Protein AF-A0A959TI22-F1 (afdb_monomer_lite)

pLDDT: mean 93.82, std 5.51, range [68.12, 98.75]

Sequence (239 aa):
GCKAYVELTGGGHCNFANSNFNCSFGELTCGGAGSLGRPAQQALAQQYTLLWLDRYLKDDAQAGADLEALLLAGQGITAQSEFTDCPPIVVRVEPKLLLDGPYDEQTDLLADSLRVQGVLPVIEPNTAAGFTHVGPGAGETLDPALLSVAGPDAVVDWVFLELRDAASGTQVQATANGLVQRDGDVVSPQGGPVVFEADAGNYRLVARHRNHLGVMTDAAFTLSRDPIPVDLSDPALAT

Secondary structure (DSSP, 8-state):
--EEEEEETT--GGGGS---HHHHHHHHTTT-S-SS-HHHHHHHHHHHHHHHHHHHHS--HHHHHHHHHHHHH-TTEEEEEE-SSPPPP-EEEEEE---TTTEETTTTEE--HHHHTT-S-SB-STTTTTPPPSSS-TT-B--HHHHT--STT-EEEEEEEEEEETTTS-SEEEEEEEEEETTSBEE-TTSSSEEES--SEEEEEEEE-SSS--EE-SSPEEE-SS-EEEETT-TTS--

Radius of gyration: 24.68 Å; chains: 1; bounding box: 55×37×71 Å

Foldseek 3Di:
DWDKDKFFAQAADLLCDDDDPVSQVVQVVVPHGGDCDNVSVNVVVCLLVVLVCCCPVFVAPVSVVVNVVVQVVQVRIDMDIDPPPDDFRKWWAWEFDDDPVQADPVVLWGDQVCLVVVNADQFACCVVLVNDFDDDRHRDGADVVQSVDDDQSHFRHKKKKFWADQPPSPDTQGIAIWTQGTNRITAHSDGDTTMTRGGFAWTWMWIDDSPDDIDIFPGTDGTTRPYHYHYPVPPPTHD

Structure (mmCIF, N/CA/C/O backbone):
data_AF-A0A959TI22-F1
#
_entry.id   AF-A0A959TI22-F1
#
loop_
_atom_site.group_PDB
_atom_site.id
_atom_site.type_symbol
_atom_site.label_atom_id
_atom_site.label_alt_id
_atom_site.label_comp_id
_atom_site.label_asym_id
_atom_site.label_entity_id
_atom_site.label_seq_id
_atom_site.pdbx_PDB_ins_code
_atom_site.Cartn_x
_atom_site.Cartn_y
_atom_site.Cartn_z
_atom_site.occupancy
_atom_site.B_iso_or_equiv
_atom_site.auth_seq_id
_atom_site.auth_comp_id
_atom_site.auth_asym_id
_atom_site.auth_atom_id
_atom_site.pdbx_PDB_model_num
ATOM 1 N N . GLY A 1 1 ? 16.631 9.479 -7.755 1.00 79.31 1 GLY A N 1
ATOM 2 C CA . GLY A 1 1 ? 15.323 9.110 -8.340 1.00 79.31 1 GLY A CA 1
ATOM 3 C C . GLY A 1 1 ? 15.542 8.122 -9.465 1.00 79.31 1 GLY A C 1
ATOM 4 O O . GLY A 1 1 ? 16.429 8.358 -10.281 1.00 79.31 1 GLY A O 1
ATOM 5 N N . CYS A 1 2 ? 14.775 7.032 -9.507 1.00 89.94 2 CYS A N 1
ATOM 6 C CA . CYS A 1 2 ? 15.127 5.888 -10.348 1.00 89.94 2 CYS A CA 1
ATOM 7 C C . CYS A 1 2 ? 14.906 6.102 -11.847 1.00 89.94 2 CYS A C 1
ATOM 9 O O . CYS A 1 2 ? 13.822 6.498 -12.272 1.00 89.94 2 CYS A O 1
ATOM 11 N N . LYS A 1 3 ? 15.952 5.856 -12.644 1.00 92.50 3 LYS A N 1
ATOM 12 C CA . LYS A 1 3 ? 15.962 6.023 -14.105 1.00 92.50 3 LYS A CA 1
ATOM 13 C C . LYS A 1 3 ? 17.054 5.174 -14.756 1.00 92.50 3 LYS A C 1
ATOM 15 O O . LYS A 1 3 ? 18.131 4.991 -14.191 1.00 92.50 3 LYS A O 1
ATOM 20 N N . ALA A 1 4 ? 16.796 4.731 -15.981 1.00 93.38 4 ALA A N 1
ATOM 21 C CA . ALA A 1 4 ? 17.773 4.059 -16.826 1.00 93.38 4 ALA A CA 1
ATOM 22 C C . ALA A 1 4 ? 17.703 4.600 -18.262 1.00 93.38 4 ALA A C 1
ATOM 24 O O . ALA A 1 4 ? 16.624 4.832 -18.804 1.00 93.38 4 ALA A O 1
ATOM 25 N N . TYR A 1 5 ? 18.868 4.795 -18.868 1.00 94.88 5 TYR A N 1
ATOM 26 C CA . TYR A 1 5 ? 19.072 5.069 -20.283 1.00 94.88 5 TYR A CA 1
ATOM 27 C C . TYR A 1 5 ? 19.781 3.865 -20.897 1.00 94.88 5 TYR A C 1
ATOM 29 O O . TYR A 1 5 ? 20.807 3.424 -20.377 1.00 94.88 5 TYR A O 1
ATOM 37 N N . VAL A 1 6 ? 19.239 3.346 -21.998 1.00 96.31 6 VAL A N 1
ATOM 38 C CA . VAL A 1 6 ? 19.769 2.176 -22.701 1.00 96.31 6 VAL A CA 1
ATOM 39 C C . VAL A 1 6 ? 19.875 2.490 -24.185 1.00 96.31 6 VAL A C 1
ATOM 41 O O . VAL A 1 6 ? 18.897 2.874 -24.824 1.00 96.31 6 VAL A O 1
ATOM 44 N N . GLU A 1 7 ? 21.062 2.282 -24.736 1.00 95.44 7 GLU A N 1
ATOM 45 C CA . GLU A 1 7 ? 21.360 2.389 -26.156 1.00 95.44 7 GLU A CA 1
ATOM 46 C C . GLU A 1 7 ? 21.685 1.002 -26.714 1.00 95.44 7 GLU A C 1
ATOM 48 O O . GLU A 1 7 ? 22.583 0.318 -26.225 1.00 95.44 7 GLU A O 1
ATOM 53 N N . LEU A 1 8 ? 20.953 0.573 -27.746 1.00 95.25 8 LEU A N 1
ATOM 54 C CA . LEU A 1 8 ? 21.141 -0.742 -28.361 1.00 95.25 8 LEU A CA 1
ATOM 55 C C . LEU A 1 8 ? 22.270 -0.684 -29.392 1.00 95.25 8 LEU A C 1
ATOM 57 O O . LEU A 1 8 ? 22.166 0.013 -30.405 1.00 95.25 8 LEU A O 1
ATOM 61 N N . THR A 1 9 ? 23.342 -1.441 -29.164 1.00 94.56 9 THR A N 1
ATOM 62 C CA . THR A 1 9 ? 24.491 -1.468 -30.073 1.00 94.56 9 THR A CA 1
ATOM 63 C C . THR A 1 9 ? 24.083 -2.048 -31.426 1.00 94.56 9 THR A C 1
ATOM 65 O O . THR A 1 9 ? 23.558 -3.156 -31.515 1.00 94.56 9 THR A O 1
ATOM 68 N N . GLY A 1 10 ? 24.322 -1.291 -32.500 1.00 92.12 10 GLY A N 1
ATOM 69 C CA . GLY A 1 10 ? 23.923 -1.687 -33.854 1.00 92.12 10 GLY A CA 1
ATOM 70 C C . GLY A 1 10 ? 22.419 -1.572 -34.131 1.00 92.12 10 GLY A C 1
ATOM 71 O O . GLY A 1 10 ? 21.957 -2.099 -35.146 1.00 92.12 10 GLY A O 1
ATOM 72 N N . GLY A 1 11 ? 21.652 -0.910 -33.258 1.00 91.25 11 GLY A N 1
ATOM 73 C CA . GLY A 1 11 ? 20.234 -0.632 -33.476 1.00 91.25 11 GLY A CA 1
ATOM 74 C C . GLY A 1 11 ? 19.986 0.392 -34.592 1.00 91.25 11 GLY A C 1
ATOM 75 O O . GLY A 1 11 ? 20.784 1.300 -34.808 1.00 91.25 11 GLY A O 1
ATOM 76 N N . GLY A 1 12 ? 18.864 0.245 -35.297 1.00 90.44 12 GLY A N 1
ATOM 77 C CA . GLY A 1 12 ? 18.342 1.211 -36.271 1.00 90.44 12 GLY A CA 1
ATOM 78 C C . GLY A 1 12 ? 17.098 1.920 -35.734 1.00 90.44 12 GLY A C 1
ATOM 79 O O . GLY A 1 12 ? 16.312 1.326 -34.993 1.00 90.44 12 GLY A O 1
ATOM 80 N N . HIS A 1 13 ? 16.873 3.179 -36.107 1.00 87.69 13 HIS A N 1
ATOM 81 C CA . HIS A 1 13 ? 15.814 4.002 -35.509 1.00 87.69 13 HIS A CA 1
ATOM 82 C C . HIS A 1 13 ? 14.409 3.425 -35.771 1.00 87.69 13 HIS A C 1
ATOM 84 O O . HIS A 1 13 ? 13.609 3.237 -34.858 1.00 87.69 13 HIS A O 1
ATOM 90 N N . CYS A 1 14 ? 14.099 3.046 -37.007 1.00 88.62 14 CYS A N 1
ATOM 91 C CA . CYS A 1 14 ? 12.774 2.559 -37.387 1.00 88.62 14 CYS A CA 1
ATOM 92 C C . CYS A 1 14 ? 12.492 1.113 -36.967 1.00 88.62 14 CYS A C 1
ATOM 94 O O . CYS A 1 14 ? 11.381 0.620 -37.187 1.00 88.62 14 CYS A O 1
ATOM 96 N N . ASN A 1 15 ? 13.467 0.400 -36.405 1.00 90.38 15 ASN A N 1
ATOM 97 C CA . ASN A 1 15 ? 13.280 -0.983 -35.969 1.00 90.38 15 ASN A CA 1
ATOM 98 C C . ASN A 1 15 ? 12.476 -1.093 -34.664 1.00 90.38 15 ASN A C 1
ATOM 100 O O . ASN A 1 15 ? 11.969 -2.171 -34.370 1.00 90.38 15 ASN A O 1
ATOM 104 N N . PHE A 1 16 ? 12.255 0.008 -33.939 1.00 90.12 16 PHE A N 1
ATOM 105 C CA . PHE A 1 16 ? 11.321 0.035 -32.807 1.00 90.12 16 PHE A CA 1
ATOM 106 C C . PHE A 1 16 ? 9.841 -0.043 -33.227 1.00 90.12 16 PHE A C 1
ATOM 108 O O . PHE A 1 16 ? 8.990 -0.366 -32.407 1.00 90.12 16 PHE A O 1
ATOM 115 N N . ALA A 1 17 ? 9.524 0.216 -34.500 1.00 87.81 17 ALA A N 1
ATOM 116 C CA . ALA A 1 17 ? 8.160 0.171 -35.031 1.00 87.81 17 ALA A CA 1
ATOM 117 C C . ALA A 1 17 ? 7.893 -1.103 -35.855 1.00 87.81 17 ALA A C 1
ATOM 119 O O . ALA A 1 17 ? 8.779 -1.931 -36.064 1.00 87.81 17 ALA A O 1
ATOM 120 N N . ASN A 1 18 ? 6.680 -1.250 -36.393 1.00 87.94 18 ASN A N 1
ATOM 121 C CA . ASN A 1 18 ? 6.404 -2.218 -37.459 1.00 87.94 18 ASN A CA 1
ATOM 122 C C . ASN A 1 18 ? 7.001 -1.750 -38.795 1.00 87.94 18 ASN A C 1
ATOM 124 O O . ASN A 1 18 ? 7.152 -0.552 -39.036 1.00 87.94 18 ASN A O 1
ATOM 128 N N . SER A 1 19 ? 7.345 -2.696 -39.673 1.00 87.06 19 SER A N 1
ATOM 129 C CA . SER A 1 19 ? 7.890 -2.363 -40.993 1.00 87.06 19 SER A CA 1
ATOM 130 C C . SER A 1 19 ? 6.824 -1.699 -41.872 1.00 87.06 19 SER A C 1
ATOM 132 O O . SER A 1 19 ? 5.706 -2.199 -41.980 1.00 87.06 19 SER A O 1
ATOM 134 N N . ASN A 1 20 ? 7.170 -0.574 -42.500 1.00 85.69 20 ASN A N 1
ATOM 135 C CA . ASN A 1 20 ? 6.352 0.095 -43.510 1.00 85.69 20 ASN A CA 1
ATOM 136 C C . ASN A 1 20 ? 7.237 0.928 -44.460 1.00 85.69 20 ASN A C 1
ATOM 138 O O . ASN A 1 20 ? 8.422 1.139 -44.191 1.00 85.69 20 ASN A O 1
ATOM 142 N N . PHE A 1 21 ? 6.651 1.413 -45.562 1.00 83.81 21 PHE A N 1
ATOM 143 C CA . PHE A 1 21 ? 7.364 2.198 -46.577 1.00 83.81 21 PHE A CA 1
ATOM 144 C C . PHE A 1 21 ? 8.032 3.452 -45.999 1.00 83.81 21 PHE A C 1
ATOM 146 O O . PHE A 1 21 ? 9.193 3.709 -46.299 1.00 83.81 21 PHE A O 1
ATOM 153 N N . ASN A 1 22 ? 7.334 4.196 -45.138 1.00 81.75 22 ASN A N 1
ATOM 154 C CA . ASN A 1 22 ? 7.852 5.435 -44.553 1.00 81.75 22 ASN A CA 1
ATOM 155 C C . ASN A 1 22 ? 9.086 5.172 -43.678 1.00 81.75 22 ASN A C 1
ATOM 157 O O . ASN A 1 22 ? 10.061 5.914 -43.756 1.00 81.75 22 ASN A O 1
ATOM 161 N N . CYS A 1 23 ? 9.074 4.083 -42.905 1.00 79.44 23 CYS A N 1
ATOM 162 C CA . CYS A 1 23 ? 10.213 3.623 -42.120 1.00 79.44 23 CYS A CA 1
ATOM 163 C C . CYS A 1 23 ? 11.388 3.220 -43.017 1.00 79.44 23 CYS A C 1
ATOM 165 O O . CYS A 1 23 ? 12.503 3.685 -42.815 1.00 79.44 23 CYS A O 1
ATOM 167 N N . SER A 1 24 ? 11.158 2.379 -44.028 1.00 78.38 24 SER A N 1
ATOM 168 C CA . SER A 1 24 ? 12.230 1.920 -44.922 1.00 78.38 24 SER A CA 1
ATOM 169 C C . SER A 1 24 ? 12.836 3.051 -45.758 1.00 78.38 24 SER A C 1
ATOM 171 O O . SER A 1 24 ? 14.046 3.074 -45.963 1.00 78.38 24 SER A O 1
ATOM 173 N N . PHE A 1 25 ? 12.011 3.992 -46.220 1.00 79.69 25 PHE A N 1
ATOM 174 C CA . PHE A 1 25 ? 12.462 5.165 -46.963 1.00 79.69 25 PHE A CA 1
ATOM 175 C C . PHE A 1 25 ? 13.239 6.140 -46.066 1.00 79.69 25 PHE A C 1
ATOM 177 O O . PHE A 1 25 ? 14.317 6.587 -46.449 1.00 79.69 25 PHE A O 1
ATOM 184 N N . GLY A 1 26 ? 12.736 6.423 -44.859 1.00 75.00 26 GLY A N 1
ATOM 185 C CA . GLY A 1 26 ? 13.391 7.324 -43.904 1.00 75.00 26 GLY A CA 1
ATOM 186 C C . GLY A 1 26 ? 14.753 6.819 -43.412 1.00 75.00 26 GLY A C 1
ATOM 187 O O . GLY A 1 26 ? 15.701 7.596 -43.325 1.00 75.00 26 GLY A O 1
ATOM 188 N N . GLU A 1 27 ? 14.901 5.513 -43.168 1.00 81.12 27 GLU A N 1
ATOM 189 C CA . GLU A 1 27 ? 16.191 4.909 -42.783 1.00 81.12 27 GLU A CA 1
ATOM 190 C C . GLU A 1 27 ? 17.259 5.044 -43.874 1.00 81.12 27 GLU A C 1
ATOM 192 O O . GLU A 1 27 ? 18.443 5.199 -43.568 1.00 81.12 27 GLU A O 1
ATOM 197 N N . LEU A 1 28 ? 16.853 5.024 -45.150 1.00 73.50 28 LEU A N 1
ATOM 198 C CA . LEU A 1 28 ? 17.769 5.149 -46.287 1.00 73.50 28 LEU A CA 1
ATOM 199 C C . LEU A 1 28 ? 18.515 6.492 -46.272 1.00 73.50 28 LEU A C 1
ATOM 201 O O . LEU A 1 28 ? 19.656 6.574 -46.718 1.00 73.50 28 LEU A O 1
ATOM 205 N N . THR A 1 29 ? 17.880 7.535 -45.733 1.00 76.12 29 THR A N 1
ATOM 206 C CA . THR A 1 29 ? 18.455 8.880 -45.621 1.00 76.12 29 THR A CA 1
ATOM 207 C C . THR A 1 29 ? 19.223 9.125 -44.318 1.00 76.12 29 THR A C 1
ATOM 209 O O . THR A 1 29 ? 19.880 10.155 -44.200 1.00 76.12 29 THR A O 1
ATOM 212 N N . CYS A 1 30 ? 19.182 8.185 -43.362 1.00 68.12 30 CYS A N 1
ATOM 213 C CA . CYS A 1 30 ? 19.688 8.370 -41.994 1.00 68.12 30 CYS A CA 1
ATOM 214 C C . CYS A 1 30 ? 20.727 7.320 -41.543 1.00 68.12 30 CYS A C 1
ATOM 216 O O . CYS A 1 30 ? 20.964 7.178 -40.348 1.00 68.12 30 CYS A O 1
ATOM 218 N N . GLY A 1 31 ? 21.371 6.604 -42.472 1.00 71.00 31 GLY A N 1
ATOM 219 C CA . GLY A 1 31 ? 22.460 5.662 -42.152 1.00 71.00 31 GLY A CA 1
ATOM 220 C C . GLY A 1 31 ? 22.090 4.173 -42.202 1.00 71.00 31 GLY A C 1
ATOM 221 O O . GLY A 1 31 ? 22.953 3.333 -41.955 1.00 71.00 31 GLY A O 1
ATOM 222 N N . GLY A 1 32 ? 20.859 3.836 -42.601 1.00 76.12 32 GLY A N 1
ATOM 223 C CA . GLY A 1 32 ? 20.393 2.461 -42.795 1.00 76.12 32 GLY A CA 1
ATOM 224 C C . GLY A 1 32 ? 19.907 1.772 -41.514 1.00 76.12 32 GLY A C 1
ATOM 225 O O . GLY A 1 32 ? 20.117 2.248 -40.408 1.00 76.12 32 GLY A O 1
ATOM 226 N N . ALA A 1 33 ? 19.282 0.600 -41.671 1.00 76.00 33 ALA A N 1
ATOM 227 C CA . ALA A 1 33 ? 18.487 -0.073 -40.634 1.00 76.00 33 ALA A CA 1
ATOM 228 C C . ALA A 1 33 ? 19.264 -0.664 -39.431 1.00 76.00 33 ALA A C 1
ATOM 230 O O . ALA A 1 33 ? 18.682 -1.434 -38.664 1.00 76.00 33 ALA A O 1
ATOM 231 N N . GLY A 1 34 ? 20.551 -0.352 -39.259 1.00 84.94 34 GLY A N 1
ATOM 232 C CA . GLY A 1 34 ? 21.420 -0.967 -38.249 1.00 84.94 34 GLY A CA 1
ATOM 233 C C . GLY A 1 34 ? 21.799 -2.429 -38.550 1.00 84.94 34 GLY A C 1
ATOM 234 O O . GLY A 1 34 ? 21.290 -3.051 -39.484 1.00 84.94 34 GLY A O 1
ATOM 235 N N . SER A 1 35 ? 22.722 -2.986 -37.762 1.00 90.69 35 SER A N 1
ATOM 236 C CA . SER A 1 35 ? 23.232 -4.362 -37.901 1.00 90.69 35 SER A CA 1
ATOM 237 C C . SER A 1 35 ? 22.500 -5.391 -37.033 1.00 90.69 35 SER A C 1
ATOM 239 O O . SER A 1 35 ? 22.564 -6.582 -37.331 1.00 90.69 35 SER A O 1
ATOM 241 N N . LEU A 1 36 ? 21.789 -4.955 -35.987 1.00 90.56 36 LEU A N 1
ATOM 242 C CA . LEU A 1 36 ? 21.087 -5.836 -35.045 1.00 90.56 36 LEU A CA 1
ATOM 243 C C . LEU A 1 36 ? 19.845 -6.497 -35.673 1.00 90.56 36 LEU A C 1
ATOM 245 O O . LEU A 1 36 ? 19.478 -7.612 -35.314 1.00 90.56 36 LEU A O 1
ATOM 249 N N . GLY A 1 37 ? 19.218 -5.833 -36.648 1.00 91.12 37 GLY A N 1
ATOM 250 C CA . GLY A 1 37 ? 17.984 -6.290 -37.287 1.00 91.12 37 GLY A CA 1
ATOM 251 C C . GLY A 1 37 ? 16.741 -6.110 -36.405 1.00 91.12 37 GLY A C 1
ATOM 252 O O . GLY A 1 37 ? 16.798 -6.127 -35.177 1.00 91.12 37 GLY A O 1
ATOM 253 N N . ARG A 1 38 ? 15.576 -5.935 -37.041 1.00 91.69 38 ARG A N 1
ATOM 254 C CA . ARG A 1 38 ? 14.324 -5.571 -36.351 1.00 91.69 38 ARG A CA 1
ATOM 255 C C . ARG A 1 38 ? 13.887 -6.559 -35.261 1.00 91.69 38 ARG A C 1
ATOM 257 O O . ARG A 1 38 ? 13.643 -6.089 -34.154 1.00 91.69 38 ARG A O 1
ATOM 264 N N . PRO A 1 39 ? 13.798 -7.883 -35.509 1.00 93.69 39 PRO A N 1
ATOM 265 C CA . PRO A 1 39 ? 13.298 -8.805 -34.489 1.00 93.69 39 PRO A CA 1
ATOM 266 C C . PRO A 1 39 ? 14.192 -8.851 -33.245 1.00 93.69 39 PRO A C 1
ATOM 268 O O . PRO A 1 39 ? 13.684 -8.803 -32.130 1.00 93.69 39 PRO A O 1
ATOM 271 N N . ALA A 1 40 ? 15.517 -8.878 -33.424 1.00 94.81 40 ALA A N 1
ATOM 272 C CA . ALA A 1 40 ? 16.456 -8.899 -32.304 1.00 94.81 40 ALA A CA 1
ATOM 273 C C . ALA A 1 40 ? 16.469 -7.565 -31.545 1.00 94.81 40 ALA A C 1
ATOM 275 O O . ALA A 1 40 ? 16.486 -7.567 -30.319 1.00 94.81 40 ALA A O 1
ATOM 276 N N . GLN A 1 41 ? 16.385 -6.430 -32.250 1.00 95.38 41 GLN A N 1
ATOM 277 C CA . GLN A 1 41 ? 16.286 -5.119 -31.608 1.00 95.38 41 GLN A CA 1
ATOM 278 C C . GLN A 1 41 ? 15.014 -4.984 -30.768 1.00 95.38 41 GLN A C 1
ATOM 280 O O . GLN A 1 41 ? 15.075 -4.487 -29.647 1.00 95.38 41 GLN A O 1
ATOM 285 N N . GLN A 1 42 ? 13.869 -5.426 -31.291 1.00 95.31 42 GLN A N 1
ATOM 286 C CA . GLN A 1 42 ? 12.605 -5.384 -30.556 1.00 95.31 42 GLN A CA 1
ATOM 287 C C . GLN A 1 42 ? 12.632 -6.305 -29.340 1.00 95.31 42 GLN A C 1
ATOM 289 O O . GLN A 1 42 ? 12.228 -5.875 -28.265 1.00 95.31 42 GLN A O 1
ATOM 294 N N . ALA A 1 43 ? 13.151 -7.527 -29.485 1.00 95.19 43 ALA A N 1
ATOM 295 C CA . ALA A 1 43 ? 13.306 -8.453 -28.367 1.00 95.19 43 ALA A CA 1
ATOM 296 C C . ALA A 1 43 ? 14.204 -7.865 -27.268 1.00 95.19 43 ALA A C 1
ATOM 298 O O . ALA A 1 43 ? 13.826 -7.874 -26.099 1.00 95.19 43 ALA A O 1
ATOM 299 N N . LEU A 1 44 ? 15.349 -7.285 -27.647 1.00 95.00 44 LEU A N 1
ATOM 300 C CA . LEU A 1 44 ? 16.275 -6.663 -26.703 1.00 95.00 44 LEU A CA 1
ATOM 301 C C . LEU A 1 44 ? 15.632 -5.453 -26.009 1.00 95.00 44 LEU A C 1
ATOM 303 O O . LEU A 1 44 ? 15.663 -5.365 -24.789 1.00 95.00 44 LEU A O 1
ATOM 307 N N . ALA A 1 45 ? 14.969 -4.562 -26.753 1.00 95.19 45 ALA A N 1
ATOM 308 C CA . ALA A 1 45 ? 14.255 -3.416 -26.180 1.00 95.19 45 ALA A CA 1
ATOM 309 C C . ALA A 1 45 ? 13.149 -3.837 -25.196 1.00 95.19 45 ALA A C 1
ATOM 311 O O . ALA A 1 45 ? 12.996 -3.242 -24.125 1.00 95.19 45 ALA A O 1
ATOM 312 N N . GLN A 1 46 ? 12.375 -4.864 -25.561 1.00 95.56 46 GLN A N 1
ATOM 313 C CA . GLN A 1 46 ? 11.300 -5.398 -24.729 1.00 95.56 46 GLN A CA 1
ATOM 314 C C . GLN A 1 46 ? 11.839 -6.028 -23.451 1.00 95.56 46 GLN A C 1
ATOM 316 O O . GLN A 1 46 ? 11.234 -5.826 -22.409 1.00 95.56 46 GLN A O 1
ATOM 321 N N . GLN A 1 47 ? 12.980 -6.716 -23.492 1.00 95.06 47 GLN A N 1
ATOM 322 C CA . GLN A 1 47 ? 13.581 -7.326 -22.306 1.00 95.06 47 GLN A CA 1
ATOM 323 C C . GLN A 1 47 ? 13.800 -6.307 -21.174 1.00 95.06 47 GLN A C 1
ATOM 325 O O . GLN A 1 47 ? 13.349 -6.529 -20.054 1.00 95.06 47 GLN A O 1
ATOM 330 N N . TYR A 1 48 ? 14.420 -5.160 -21.472 1.00 95.56 48 TYR A N 1
ATOM 331 C CA . TYR A 1 48 ? 14.630 -4.097 -20.478 1.00 95.56 48 TYR A CA 1
ATOM 332 C C . TYR A 1 48 ? 13.323 -3.412 -20.079 1.00 95.56 48 TYR A C 1
ATOM 334 O O . TYR A 1 48 ? 13.092 -3.128 -18.905 1.00 95.56 48 TYR A O 1
ATOM 342 N N . THR A 1 49 ? 12.462 -3.141 -21.062 1.00 95.19 49 THR A N 1
ATOM 343 C CA . THR A 1 49 ? 11.215 -2.403 -20.832 1.00 95.19 49 THR A CA 1
ATOM 344 C C . THR A 1 49 ? 10.249 -3.212 -19.972 1.00 95.19 49 THR A C 1
ATOM 346 O O . THR A 1 49 ? 9.624 -2.652 -19.083 1.00 95.19 49 THR A O 1
ATOM 349 N N . LEU A 1 50 ? 10.134 -4.521 -20.197 1.00 96.44 50 LEU A N 1
ATOM 350 C CA . LEU A 1 50 ? 9.258 -5.386 -19.411 1.00 96.44 50 LEU A CA 1
ATOM 351 C C . LEU A 1 50 ? 9.721 -5.470 -17.960 1.00 96.44 50 LEU A C 1
ATOM 353 O O . LEU A 1 50 ? 8.901 -5.235 -17.086 1.00 96.44 50 LEU A O 1
ATOM 357 N N . LEU A 1 51 ? 11.018 -5.667 -17.696 1.00 96.12 51 LEU A N 1
ATOM 358 C CA . LEU A 1 51 ? 11.539 -5.671 -16.323 1.00 96.12 51 LEU A CA 1
ATOM 359 C C . LEU A 1 51 ? 11.301 -4.330 -15.607 1.00 96.12 51 LEU A C 1
ATOM 361 O O . LEU A 1 51 ? 10.913 -4.304 -14.440 1.00 96.12 51 LEU A O 1
ATOM 365 N N . TRP A 1 52 ? 11.458 -3.206 -16.317 1.00 94.25 52 TRP A N 1
ATOM 366 C CA . TRP A 1 52 ? 11.108 -1.886 -15.787 1.00 94.25 52 TRP A CA 1
ATOM 367 C C . TRP A 1 52 ? 9.614 -1.781 -15.447 1.00 94.25 52 TRP A C 1
ATOM 369 O O . TRP A 1 52 ? 9.244 -1.348 -14.356 1.00 94.25 52 TRP A O 1
ATOM 379 N N . LEU A 1 53 ? 8.739 -2.169 -16.377 1.00 93.88 53 LEU A N 1
ATOM 380 C CA . LEU A 1 53 ? 7.294 -2.113 -16.169 1.00 93.88 53 LEU A CA 1
ATOM 381 C C . LEU A 1 53 ? 6.851 -3.068 -15.057 1.00 93.88 53 LEU A C 1
ATOM 383 O O . LEU A 1 53 ? 6.013 -2.688 -14.249 1.00 93.88 53 LEU A O 1
ATOM 387 N N . ASP A 1 54 ? 7.427 -4.260 -14.963 1.00 92.50 54 ASP A N 1
ATOM 388 C CA . ASP A 1 54 ? 7.120 -5.222 -13.907 1.00 92.50 54 ASP A CA 1
ATOM 389 C C . ASP A 1 54 ? 7.533 -4.662 -12.535 1.00 92.50 54 ASP A C 1
ATOM 391 O O . ASP A 1 54 ? 6.721 -4.651 -11.609 1.00 92.50 54 ASP A O 1
ATOM 395 N N . ARG A 1 55 ? 8.713 -4.039 -12.422 1.00 90.81 55 ARG A N 1
ATOM 396 C CA . ARG A 1 55 ? 9.156 -3.397 -11.175 1.00 90.81 55 ARG A CA 1
ATOM 397 C C . ARG A 1 55 ? 8.269 -2.234 -10.719 1.00 90.81 55 ARG A C 1
ATOM 399 O O . ARG A 1 55 ? 8.076 -2.069 -9.516 1.00 90.81 55 ARG A O 1
ATOM 406 N N . TYR A 1 56 ? 7.773 -1.390 -11.629 1.00 87.62 56 TYR A N 1
ATOM 407 C CA . TYR A 1 56 ? 7.078 -0.140 -11.254 1.00 87.62 56 TYR A CA 1
ATOM 408 C C . TYR A 1 56 ? 5.556 -0.162 -11.423 1.00 87.62 56 TYR A C 1
ATOM 410 O O . TYR A 1 56 ? 4.851 0.658 -10.824 1.00 87.62 56 TYR A O 1
ATOM 418 N N . LEU A 1 57 ? 5.032 -1.065 -12.250 1.00 87.81 57 LEU A N 1
ATOM 419 C CA . LEU A 1 57 ? 3.594 -1.220 -12.471 1.00 87.81 57 LEU A CA 1
ATOM 420 C C . LEU A 1 57 ? 3.033 -2.447 -11.761 1.00 87.81 57 LEU A C 1
ATOM 422 O O . LEU A 1 57 ? 1.878 -2.385 -11.346 1.00 87.81 57 LEU A O 1
ATOM 426 N N . LYS A 1 58 ? 3.833 -3.507 -11.592 1.00 86.19 58 LYS A N 1
ATOM 427 C CA . LYS A 1 58 ? 3.424 -4.741 -10.904 1.00 86.19 58 LYS A CA 1
ATOM 428 C C . LYS A 1 58 ? 4.084 -4.949 -9.546 1.00 86.19 58 LYS A C 1
ATOM 430 O O . LYS A 1 58 ? 3.800 -5.959 -8.913 1.00 86.19 58 LYS A O 1
ATOM 435 N N . ASP A 1 59 ? 4.924 -4.011 -9.105 1.00 82.12 59 ASP A N 1
ATOM 436 C CA . ASP A 1 59 ? 5.557 -4.061 -7.785 1.00 82.12 59 ASP A CA 1
ATOM 437 C C . ASP A 1 59 ? 6.400 -5.345 -7.582 1.00 82.12 59 ASP A C 1
ATOM 439 O O . ASP A 1 59 ? 6.515 -5.884 -6.484 1.00 82.12 59 ASP A O 1
ATOM 443 N N . ASP A 1 60 ? 7.026 -5.825 -8.667 1.00 87.62 60 ASP A N 1
ATOM 444 C CA . ASP A 1 60 ? 7.920 -6.987 -8.661 1.00 87.62 60 ASP A CA 1
ATOM 445 C C . ASP A 1 60 ? 9.355 -6.575 -8.279 1.00 87.62 60 ASP A C 1
ATOM 447 O O . ASP A 1 60 ? 10.095 -5.969 -9.066 1.00 87.62 60 ASP A O 1
ATOM 451 N N . ALA A 1 61 ? 9.757 -6.908 -7.050 1.00 87.62 61 ALA A N 1
ATOM 452 C CA . ALA A 1 61 ? 11.100 -6.645 -6.537 1.00 87.62 61 ALA A CA 1
ATOM 453 C C . ALA A 1 61 ? 12.190 -7.376 -7.332 1.00 87.62 61 ALA A C 1
ATOM 455 O O . ALA A 1 61 ? 13.253 -6.803 -7.601 1.00 87.62 61 ALA A O 1
ATOM 456 N N . GLN A 1 62 ? 11.917 -8.616 -7.747 1.00 90.88 62 GLN A N 1
ATOM 457 C CA . GLN A 1 62 ? 12.868 -9.437 -8.485 1.00 90.88 62 GLN A CA 1
ATOM 458 C C . GLN A 1 62 ? 13.111 -8.858 -9.877 1.00 90.88 62 GLN A C 1
ATOM 460 O O . GLN A 1 62 ? 14.261 -8.772 -10.299 1.00 90.88 62 GLN A O 1
ATOM 465 N N . ALA A 1 63 ? 12.069 -8.357 -10.547 1.00 93.06 63 ALA A N 1
ATOM 466 C CA . ALA A 1 63 ? 12.216 -7.685 -11.838 1.00 93.06 63 ALA A CA 1
ATOM 467 C C . ALA A 1 63 ? 13.156 -6.466 -11.766 1.00 93.06 63 ALA A C 1
ATOM 469 O O . ALA A 1 63 ? 13.911 -6.203 -12.704 1.00 93.06 63 ALA A O 1
ATOM 470 N N . GLY A 1 64 ? 13.159 -5.738 -10.642 1.00 91.75 64 GLY A N 1
ATOM 471 C CA . GLY A 1 64 ? 14.098 -4.639 -10.402 1.00 91.75 64 GLY A CA 1
ATOM 472 C C . GLY A 1 64 ? 15.548 -5.111 -10.276 1.00 91.75 64 GLY A C 1
ATOM 473 O O . GLY A 1 64 ? 16.434 -4.544 -10.918 1.00 91.75 64 GLY A O 1
ATOM 474 N N . ALA A 1 65 ? 15.782 -6.172 -9.498 1.00 91.94 65 ALA A N 1
ATOM 475 C CA . ALA A 1 65 ? 17.107 -6.776 -9.348 1.00 91.94 65 ALA A CA 1
ATOM 476 C C . ALA A 1 65 ? 17.622 -7.360 -10.676 1.00 91.94 65 ALA A C 1
ATOM 478 O O . ALA A 1 65 ? 18.781 -7.160 -11.047 1.00 91.94 65 ALA A O 1
ATOM 479 N N . ASP A 1 66 ? 16.744 -8.023 -11.427 1.00 95.38 66 ASP A N 1
ATOM 480 C CA . ASP A 1 66 ? 17.049 -8.590 -12.738 1.00 95.38 66 ASP A CA 1
ATOM 481 C C . ASP A 1 66 ? 17.361 -7.489 -13.761 1.00 95.38 66 ASP A C 1
ATOM 483 O O . ASP A 1 66 ? 18.288 -7.639 -14.560 1.00 95.38 66 ASP A O 1
ATOM 487 N N . LEU A 1 67 ? 16.644 -6.357 -13.721 1.00 95.00 67 LEU A N 1
ATOM 488 C CA . LEU A 1 67 ? 16.936 -5.197 -14.564 1.00 95.00 67 LEU A CA 1
ATOM 489 C C . LEU A 1 67 ? 18.331 -4.638 -14.277 1.00 95.00 67 LEU A C 1
ATOM 491 O O . LEU A 1 67 ? 19.095 -4.394 -15.211 1.00 95.00 67 LEU A O 1
ATOM 495 N N . GLU A 1 68 ? 18.669 -4.427 -13.004 1.00 93.38 68 GLU A N 1
ATOM 496 C CA . GLU A 1 68 ? 19.977 -3.900 -12.609 1.00 93.38 68 GLU A CA 1
ATOM 497 C C . GLU A 1 68 ? 21.106 -4.844 -13.045 1.00 93.38 68 GLU A C 1
ATOM 499 O O . GLU A 1 68 ? 22.074 -4.408 -13.677 1.00 93.38 68 GLU A O 1
ATOM 504 N N . ALA A 1 69 ? 20.943 -6.149 -12.813 1.00 94.69 69 ALA A N 1
ATOM 505 C CA . ALA A 1 69 ? 21.887 -7.163 -13.267 1.00 94.69 69 ALA A CA 1
ATOM 506 C C . ALA A 1 69 ? 22.044 -7.167 -14.800 1.00 94.69 69 ALA A C 1
ATOM 508 O O . ALA A 1 69 ? 23.164 -7.245 -15.314 1.00 94.69 69 ALA A O 1
ATOM 509 N N . LEU A 1 70 ? 20.940 -7.040 -15.544 1.00 95.44 70 LEU A N 1
ATOM 510 C CA . LEU A 1 70 ? 20.944 -7.027 -17.007 1.00 95.44 70 LEU A CA 1
ATOM 511 C C . LEU A 1 70 ? 21.604 -5.764 -17.585 1.00 95.44 70 LEU A C 1
ATOM 513 O O . LEU A 1 70 ? 22.305 -5.842 -18.599 1.00 95.44 70 LEU A O 1
ATOM 517 N N . LEU A 1 71 ? 21.407 -4.605 -16.953 1.00 95.56 71 LEU A N 1
ATOM 518 C CA . LEU A 1 71 ? 22.068 -3.352 -17.331 1.00 95.56 71 LEU A CA 1
ATOM 519 C C . LEU A 1 71 ? 23.581 -3.431 -17.098 1.00 95.56 71 LEU A C 1
ATOM 521 O O . LEU A 1 71 ? 24.352 -3.028 -17.969 1.00 95.56 71 LEU A O 1
ATOM 525 N N . LEU A 1 72 ? 24.006 -4.004 -15.967 1.00 94.06 72 LEU A N 1
ATOM 526 C CA . LEU A 1 72 ? 25.420 -4.199 -15.632 1.00 94.06 72 LEU A CA 1
ATOM 527 C C . LEU A 1 72 ? 26.120 -5.199 -16.561 1.00 94.06 72 LEU A C 1
ATOM 529 O O . LEU A 1 72 ? 27.290 -5.010 -16.893 1.00 94.06 72 LEU A O 1
ATOM 533 N N . ALA A 1 73 ? 25.419 -6.246 -17.003 1.00 95.00 73 ALA A N 1
ATOM 534 C CA . ALA A 1 73 ? 25.968 -7.227 -17.937 1.00 95.00 73 ALA A CA 1
ATOM 535 C C . ALA A 1 73 ? 26.314 -6.616 -19.309 1.00 95.00 73 ALA A C 1
ATOM 537 O O . ALA A 1 73 ? 27.206 -7.121 -19.993 1.00 95.00 73 ALA A O 1
ATOM 538 N N . GLY A 1 74 ? 25.614 -5.551 -19.722 1.00 93.00 74 GLY A N 1
ATOM 539 C CA . GLY A 1 74 ? 25.958 -4.742 -20.897 1.00 93.00 74 GLY A CA 1
ATOM 540 C C . GLY A 1 74 ? 25.955 -5.487 -22.240 1.00 93.00 74 GLY A C 1
ATOM 541 O O . GLY A 1 74 ? 26.580 -5.035 -23.200 1.00 93.00 74 GLY A O 1
ATOM 542 N N . GLN A 1 75 ? 25.301 -6.649 -22.342 1.00 90.62 75 GLN A N 1
ATOM 543 C CA . GLN A 1 75 ? 25.350 -7.463 -23.557 1.00 90.62 75 GLN A CA 1
ATOM 544 C C . GLN A 1 75 ? 24.530 -6.833 -24.690 1.00 90.62 75 GLN A C 1
ATOM 546 O O . GLN A 1 75 ? 23.304 -6.817 -24.658 1.00 90.62 75 GLN A O 1
ATOM 551 N N . GLY A 1 76 ? 25.221 -6.338 -25.721 1.00 90.69 76 GLY A N 1
ATOM 552 C CA . GLY A 1 76 ? 24.587 -5.731 -26.898 1.00 90.69 76 GLY A CA 1
ATOM 553 C C . GLY A 1 76 ? 24.053 -4.315 -26.664 1.00 90.69 76 GLY A C 1
ATOM 554 O O . GLY A 1 76 ? 23.299 -3.810 -27.499 1.00 90.69 76 GLY A O 1
ATOM 555 N N . ILE A 1 77 ? 24.439 -3.672 -25.558 1.00 95.94 77 ILE A N 1
ATOM 556 C CA . ILE A 1 77 ? 23.983 -2.331 -25.191 1.00 95.94 77 ILE A CA 1
ATOM 557 C C . ILE A 1 77 ? 25.111 -1.460 -24.626 1.00 95.94 77 ILE A C 1
ATOM 559 O O . ILE A 1 77 ? 26.159 -1.941 -24.208 1.00 95.94 77 ILE A O 1
ATOM 563 N N . THR A 1 78 ? 24.852 -0.158 -24.552 1.00 95.81 78 THR A N 1
ATOM 564 C CA . THR A 1 78 ? 25.495 0.769 -23.613 1.00 95.81 78 THR A CA 1
ATOM 565 C C . THR A 1 78 ? 24.406 1.350 -22.714 1.00 95.81 78 THR A C 1
ATOM 567 O O . THR A 1 78 ? 23.323 1.662 -23.202 1.00 95.81 78 THR A O 1
ATOM 570 N N . ALA A 1 79 ? 24.653 1.484 -21.409 1.00 95.62 79 ALA A N 1
ATOM 571 C CA . ALA A 1 79 ? 23.650 1.985 -20.470 1.00 95.62 79 ALA A CA 1
ATOM 572 C C . ALA A 1 79 ? 24.207 2.987 -19.457 1.00 95.62 79 ALA A C 1
ATOM 574 O O . ALA A 1 79 ? 25.390 2.979 -19.123 1.00 95.62 79 ALA A O 1
ATOM 575 N N . GLN A 1 80 ? 23.310 3.834 -18.954 1.00 94.06 80 GLN A N 1
ATOM 576 C CA . GLN A 1 80 ? 23.504 4.677 -17.777 1.00 94.06 80 GLN A CA 1
ATOM 577 C C . GLN A 1 80 ? 22.280 4.515 -16.879 1.00 94.06 80 GLN A C 1
ATOM 579 O O . GLN A 1 80 ? 21.155 4.636 -17.356 1.00 94.06 80 GLN A O 1
ATOM 584 N N . SER A 1 81 ? 22.466 4.269 -15.588 1.00 93.06 81 SER A N 1
ATOM 585 C CA . SER A 1 81 ? 21.352 4.113 -14.651 1.00 93.06 81 SER A CA 1
ATOM 586 C C . SER A 1 81 ? 21.647 4.772 -13.314 1.00 93.06 81 SER A C 1
ATOM 588 O O . SER A 1 81 ? 22.793 4.871 -12.884 1.00 93.06 81 SER A O 1
ATOM 590 N N . GLU A 1 82 ? 20.587 5.226 -12.658 1.00 92.06 82 GLU A N 1
ATOM 591 C CA . GLU A 1 82 ? 20.609 5.735 -11.293 1.00 92.06 82 GLU A CA 1
ATOM 592 C C . GLU A 1 82 ? 19.415 5.112 -10.570 1.00 92.06 82 GLU A C 1
ATOM 594 O O . GLU A 1 82 ? 18.277 5.390 -10.939 1.00 92.06 82 GLU A O 1
ATOM 599 N N . PHE A 1 83 ? 19.668 4.263 -9.570 1.00 88.31 83 PHE A N 1
ATOM 600 C CA . PHE A 1 83 ? 18.636 3.581 -8.776 1.00 88.31 83 PHE A CA 1
ATOM 601 C C . PHE A 1 83 ? 18.605 4.085 -7.328 1.00 88.31 83 PHE A C 1
ATOM 603 O O . PHE A 1 83 ? 18.592 3.323 -6.369 1.00 88.31 83 PHE A O 1
ATOM 610 N N . THR A 1 84 ? 18.636 5.404 -7.168 1.00 87.06 84 THR A N 1
ATOM 611 C CA . THR A 1 84 ? 18.517 6.084 -5.872 1.00 87.06 84 THR A CA 1
ATOM 612 C C . THR A 1 84 ? 17.079 6.544 -5.661 1.00 87.06 84 THR A C 1
ATOM 614 O O . THR A 1 84 ? 16.436 6.986 -6.618 1.00 87.06 84 THR A O 1
ATOM 617 N N . ASP A 1 85 ? 16.573 6.478 -4.427 1.00 82.12 85 ASP A N 1
ATOM 618 C CA . ASP A 1 85 ? 15.232 6.957 -4.055 1.00 82.12 85 ASP A CA 1
ATOM 619 C C . ASP A 1 85 ? 14.137 6.450 -5.013 1.00 82.12 85 ASP A C 1
ATOM 621 O O . ASP A 1 85 ? 13.374 7.227 -5.599 1.00 82.12 85 ASP A O 1
ATOM 625 N N . CYS A 1 86 ? 14.123 5.138 -5.272 1.00 85.06 86 CYS A N 1
ATOM 626 C CA . CYS A 1 86 ? 13.051 4.530 -6.054 1.00 85.06 86 CYS A CA 1
ATOM 627 C C . CYS A 1 86 ? 11.731 4.674 -5.302 1.00 85.06 86 CYS A C 1
ATOM 629 O O . CYS A 1 86 ? 11.724 4.509 -4.082 1.00 85.06 86 CYS A O 1
ATOM 631 N N . PRO A 1 87 ? 10.607 4.877 -6.016 1.00 85.50 87 PRO A N 1
ATOM 632 C CA . PRO A 1 87 ? 9.300 4.631 -5.435 1.00 85.50 87 PRO A CA 1
ATOM 633 C C . PRO A 1 87 ? 9.292 3.270 -4.718 1.00 85.50 87 PRO A C 1
ATOM 635 O O . PRO A 1 87 ? 9.760 2.274 -5.307 1.00 85.50 87 PRO A O 1
ATOM 638 N N . PRO A 1 88 ? 8.829 3.230 -3.458 1.00 87.12 88 PRO A N 1
ATOM 639 C CA . PRO A 1 88 ? 8.789 1.996 -2.695 1.00 87.12 88 PRO A CA 1
ATOM 640 C C . PRO A 1 88 ? 7.853 1.002 -3.380 1.00 87.12 88 PRO A C 1
ATOM 642 O O . PRO A 1 88 ? 6.916 1.385 -4.086 1.00 87.12 88 PRO A O 1
ATOM 645 N N . ILE A 1 89 ? 8.144 -0.279 -3.186 1.00 90.06 89 ILE A N 1
ATOM 646 C CA . ILE A 1 89 ? 7.201 -1.349 -3.501 1.00 90.06 89 ILE A CA 1
ATOM 647 C C . ILE A 1 89 ? 6.142 -1.329 -2.411 1.00 90.06 89 ILE A C 1
ATOM 649 O O . ILE A 1 89 ? 6.466 -1.141 -1.235 1.00 90.06 89 ILE A O 1
ATOM 653 N N . VAL A 1 90 ? 4.883 -1.452 -2.815 1.00 93.31 90 VAL A N 1
ATOM 654 C CA . VAL A 1 90 ? 3.770 -1.395 -1.880 1.00 93.31 90 VAL A CA 1
ATOM 655 C C . VAL A 1 90 ? 2.775 -2.513 -2.118 1.00 93.31 90 VAL A C 1
ATOM 657 O O . VAL A 1 90 ? 2.530 -2.922 -3.252 1.00 93.31 90 VAL A O 1
ATOM 660 N N . VAL A 1 91 ? 2.119 -2.924 -1.040 1.00 95.50 91 VAL A N 1
ATOM 661 C CA . VAL A 1 91 ? 0.909 -3.744 -1.091 1.00 95.50 91 VAL A CA 1
ATOM 662 C C . VAL A 1 91 ? -0.256 -3.006 -0.449 1.00 95.50 91 VAL A C 1
ATOM 664 O O . VAL A 1 91 ? -0.058 -2.138 0.408 1.00 95.50 91 VAL A O 1
ATOM 667 N N . ARG A 1 92 ? -1.479 -3.320 -0.883 1.00 96.88 92 ARG A N 1
ATOM 668 C CA . ARG A 1 92 ? -2.696 -2.639 -0.436 1.00 96.88 92 ARG A CA 1
ATOM 669 C C . ARG A 1 92 ? -3.700 -3.599 0.173 1.00 96.88 92 ARG A C 1
ATOM 671 O O . ARG A 1 92 ? -3.916 -4.699 -0.332 1.00 96.88 92 ARG A O 1
ATOM 678 N N . VAL A 1 93 ? -4.344 -3.141 1.235 1.00 98.19 93 VAL A N 1
ATOM 679 C CA . VAL A 1 93 ? -5.412 -3.870 1.920 1.00 98.19 93 VAL A CA 1
ATOM 680 C C . VAL A 1 93 ? -6.590 -2.925 2.120 1.00 98.19 93 VAL A C 1
ATOM 682 O O . VAL A 1 93 ? -6.400 -1.730 2.350 1.00 98.19 93 VAL A O 1
ATOM 685 N N . GLU A 1 94 ? -7.796 -3.474 2.068 1.00 98.31 94 GLU A N 1
ATOM 686 C CA . GLU A 1 94 ? -9.037 -2.832 2.509 1.00 98.31 94 GLU A CA 1
ATOM 687 C C . GLU A 1 94 ? -9.555 -3.617 3.722 1.00 98.31 94 GLU A C 1
ATOM 689 O O . GLU A 1 94 ? -10.379 -4.526 3.573 1.00 98.31 94 GLU A O 1
ATOM 694 N N . PRO A 1 95 ? -8.990 -3.382 4.923 1.00 98.31 95 PRO A N 1
ATOM 695 C CA . PRO A 1 95 ? -9.450 -4.062 6.115 1.00 98.31 95 PRO A CA 1
ATOM 696 C C . PRO A 1 95 ? -10.835 -3.559 6.498 1.00 98.31 95 PRO A C 1
ATOM 698 O O . PRO A 1 95 ? -11.115 -2.366 6.393 1.00 98.31 95 PRO A O 1
ATOM 701 N N . LYS A 1 96 ? -11.645 -4.449 7.055 1.00 98.44 96 LYS A N 1
ATOM 702 C CA . LYS A 1 96 ? -12.848 -4.089 7.794 1.00 98.44 96 LYS A CA 1
ATOM 703 C C . LYS A 1 96 ? -12.763 -4.648 9.202 1.00 98.44 96 LYS A C 1
ATOM 705 O O . LYS A 1 96 ? -12.331 -5.782 9.395 1.00 98.44 96 LYS A O 1
ATOM 710 N N . LEU A 1 97 ? -13.110 -3.839 10.194 1.00 97.56 97 LEU A N 1
ATOM 711 C CA . LEU A 1 97 ? -13.155 -4.242 11.594 1.00 97.56 97 LEU A CA 1
ATOM 712 C C . LEU A 1 97 ? -14.139 -3.378 12.375 1.00 97.56 97 LEU A C 1
ATOM 714 O O . LEU A 1 97 ? -14.324 -2.198 12.092 1.00 97.56 97 LEU A O 1
ATOM 718 N N . LEU A 1 98 ? -14.728 -3.963 13.412 1.00 96.81 98 LEU A N 1
ATOM 719 C CA . LEU A 1 98 ? -15.618 -3.259 14.326 1.00 96.81 98 LEU A CA 1
ATOM 720 C C . LEU A 1 98 ? -14.945 -3.124 15.690 1.00 96.81 98 LEU A C 1
ATOM 722 O O . LEU A 1 98 ? -14.291 -4.044 16.182 1.00 96.81 98 LEU A O 1
ATOM 726 N N . LEU A 1 99 ? -15.098 -1.952 16.301 1.00 95.88 99 LEU A N 1
ATOM 727 C CA . LEU A 1 99 ? -14.640 -1.689 17.658 1.00 95.88 99 LEU A CA 1
ATOM 728 C C . LEU A 1 99 ? -15.833 -1.833 18.604 1.00 95.88 99 LEU A C 1
ATOM 730 O O . LEU A 1 99 ? -16.794 -1.081 18.479 1.00 95.88 99 LEU A O 1
ATOM 734 N N . ASP A 1 100 ? -15.753 -2.760 19.558 1.00 92.50 100 ASP A N 1
ATOM 735 C CA . ASP A 1 100 ? -16.860 -3.093 20.470 1.00 92.50 100 ASP A CA 1
ATOM 736 C C . ASP A 1 100 ? -17.396 -1.864 21.225 1.00 92.50 100 ASP A C 1
ATOM 738 O O . ASP A 1 100 ? -18.595 -1.616 21.262 1.00 92.50 100 ASP A O 1
ATOM 742 N N . GLY A 1 101 ? -16.501 -1.021 21.756 1.00 91.81 101 GLY A N 1
ATOM 743 C CA . GLY A 1 101 ? -16.889 0.164 22.528 1.00 91.81 101 GLY A CA 1
ATOM 744 C C . GLY A 1 101 ? -17.834 1.134 21.795 1.00 91.81 101 GLY A C 1
ATOM 745 O O . GLY A 1 101 ? -18.852 1.519 22.370 1.00 91.81 101 GLY A O 1
ATOM 746 N N . PRO A 1 102 ? -17.505 1.593 20.572 1.00 94.94 102 PRO A N 1
ATOM 747 C CA . PRO A 1 102 ? -18.385 2.467 19.800 1.00 94.94 102 PRO A CA 1
ATOM 748 C C . PRO A 1 102 ? -19.458 1.739 18.973 1.00 94.94 102 PRO A C 1
ATOM 750 O O . PRO A 1 102 ? -20.246 2.441 18.347 1.00 94.94 102 PRO A O 1
ATOM 753 N N . TYR A 1 103 ? -19.508 0.406 18.919 1.00 97.12 103 TYR A N 1
ATOM 754 C CA . TYR A 1 103 ? -20.464 -0.317 18.072 1.00 97.12 103 TYR A CA 1
ATOM 755 C C . TYR A 1 103 ? -21.913 -0.212 18.570 1.00 97.12 103 TYR A C 1
ATOM 757 O O . TYR A 1 103 ? -22.198 -0.348 19.759 1.00 97.12 103 TYR A O 1
ATOM 765 N N . ASP A 1 104 ? -22.837 0.032 17.640 1.00 97.00 104 ASP A N 1
ATOM 766 C CA . ASP A 1 104 ? -24.278 0.077 17.874 1.00 97.00 104 ASP A CA 1
ATOM 767 C C . ASP A 1 104 ? -24.992 -0.975 17.017 1.00 97.00 104 ASP A C 1
ATOM 769 O O . ASP A 1 104 ? -25.197 -0.793 15.817 1.00 97.00 104 ASP A O 1
ATOM 773 N N . GLU A 1 105 ? -25.439 -2.053 17.663 1.00 94.19 105 GLU A N 1
ATOM 774 C CA . GLU A 1 105 ? -26.170 -3.168 17.044 1.00 94.19 105 GLU A CA 1
ATOM 775 C C . GLU A 1 105 ? -27.473 -2.747 16.340 1.00 94.19 105 GLU A C 1
ATOM 777 O O . GLU A 1 105 ? -27.964 -3.464 15.469 1.00 94.19 105 GLU A O 1
ATOM 782 N N . GLN A 1 106 ? -28.083 -1.613 16.713 1.00 95.81 106 GLN A N 1
ATOM 783 C CA . GLN A 1 106 ? -29.333 -1.166 16.087 1.00 95.81 106 GLN A CA 1
ATOM 784 C C . GLN A 1 106 ? -29.097 -0.541 14.718 1.00 95.81 106 GLN A C 1
ATOM 786 O O . GLN A 1 106 ? -29.956 -0.634 13.838 1.00 95.81 106 GLN A O 1
ATOM 791 N N . THR A 1 107 ? -27.968 0.149 14.568 1.00 95.50 107 THR A N 1
ATOM 792 C CA . THR A 1 107 ? -27.609 0.847 13.333 1.00 95.50 107 THR A CA 1
ATOM 793 C C . THR A 1 107 ? -26.571 0.098 12.513 1.00 95.50 107 THR A C 1
ATOM 795 O O . THR A 1 107 ? -26.408 0.431 11.343 1.00 95.50 107 THR A O 1
ATOM 798 N N . ASP A 1 108 ? -25.931 -0.915 13.103 1.00 95.19 108 ASP A N 1
ATOM 799 C CA . ASP A 1 108 ? -24.783 -1.638 12.556 1.00 95.19 108 ASP A CA 1
ATOM 800 C C . ASP A 1 108 ? -23.624 -0.690 12.198 1.00 95.19 108 ASP A C 1
ATOM 802 O O . ASP A 1 108 ? -22.945 -0.838 11.185 1.00 95.19 108 ASP A O 1
ATOM 806 N N . LEU A 1 109 ? -23.440 0.348 13.023 1.00 97.94 109 LEU A N 1
ATOM 807 C CA . LEU A 1 109 ? -22.429 1.386 12.842 1.00 97.94 109 LEU A CA 1
ATOM 808 C C . LEU A 1 109 ? -21.691 1.671 14.153 1.00 97.94 109 LEU A C 1
ATOM 810 O O . LEU A 1 109 ? -22.251 1.593 15.243 1.00 97.94 109 LEU A O 1
ATOM 814 N N . LEU A 1 110 ? -20.441 2.104 14.043 1.00 98.25 110 LEU A N 1
ATOM 815 C CA . LEU A 1 110 ? -19.649 2.653 15.134 1.00 98.25 110 LEU A CA 1
ATOM 816 C C . LEU A 1 110 ? -20.019 4.127 15.374 1.00 98.25 110 LEU A C 1
ATOM 818 O O . LEU A 1 110 ? -20.285 4.888 14.442 1.00 98.25 110 LEU A O 1
ATOM 822 N N . ALA A 1 111 ? -20.013 4.572 16.624 1.00 97.75 111 ALA A N 1
ATOM 823 C CA . ALA A 1 111 ? -20.207 5.964 17.007 1.00 97.75 111 ALA A CA 1
ATOM 824 C C . ALA A 1 111 ? -18.941 6.806 16.751 1.00 97.75 111 ALA A C 1
ATOM 826 O O . ALA A 1 111 ? -17.875 6.533 17.295 1.00 97.75 111 ALA A O 1
ATOM 827 N N . ASP A 1 112 ? -19.071 7.913 16.017 1.00 97.12 112 ASP A N 1
ATOM 828 C CA . ASP A 1 112 ? -17.979 8.830 15.644 1.00 97.12 112 ASP A CA 1
ATOM 829 C C . ASP A 1 112 ? -17.843 10.039 16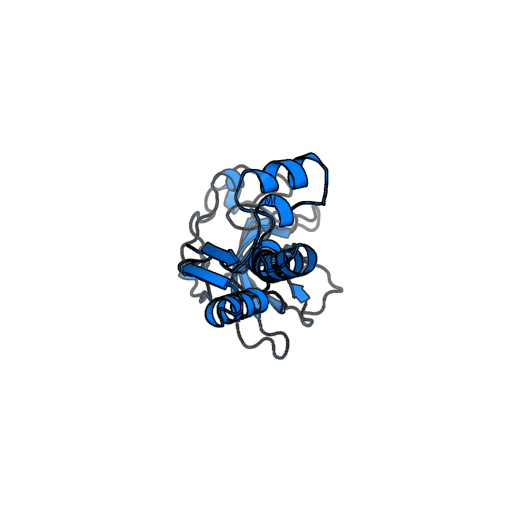.588 1.00 97.12 112 ASP A C 1
ATOM 831 O O . ASP A 1 112 ? -17.428 11.134 16.195 1.00 97.12 112 ASP A O 1
ATOM 835 N N . SER A 1 113 ? -18.194 9.861 17.866 1.00 96.00 113 SER A N 1
ATOM 836 C CA . SER A 1 113 ? -18.241 10.956 18.849 1.00 96.00 113 SER A CA 1
ATOM 837 C C . SER A 1 113 ? -16.913 11.714 18.968 1.00 96.00 113 SER A C 1
ATOM 839 O O . SER A 1 113 ? -16.927 12.928 19.162 1.00 96.00 113 SER A O 1
ATOM 841 N N . LEU A 1 114 ? -15.769 11.032 18.814 1.00 95.44 114 LEU A N 1
ATOM 842 C CA . LEU A 1 114 ? -14.442 11.657 18.871 1.00 95.44 114 LEU A CA 1
ATOM 843 C C . LEU A 1 114 ? -14.229 12.671 17.739 1.00 95.44 114 LEU A C 1
ATOM 845 O O . LEU A 1 114 ? -13.710 13.766 17.974 1.00 95.44 114 LEU A O 1
ATOM 849 N N . ARG A 1 115 ? -14.674 12.336 16.524 1.00 97.31 115 ARG A N 1
ATOM 850 C CA . ARG A 1 115 ? -14.639 13.230 15.363 1.00 97.31 115 ARG A CA 1
ATOM 851 C C . ARG A 1 115 ? -15.595 14.404 15.558 1.00 97.31 115 ARG A C 1
ATOM 853 O O . ARG A 1 115 ? -15.186 15.548 15.384 1.00 97.31 115 ARG A O 1
ATOM 860 N N . VAL A 1 116 ? -16.833 14.144 15.993 1.00 97.19 116 VAL A N 1
ATOM 861 C CA . VAL A 1 116 ? -17.849 15.189 16.244 1.00 97.19 116 VAL A CA 1
ATOM 862 C C . VAL A 1 116 ? -17.404 16.176 17.330 1.00 97.19 116 VAL A C 1
ATOM 864 O O . VAL A 1 116 ? -17.663 17.373 17.221 1.00 97.19 116 VAL A O 1
ATOM 867 N N . GLN A 1 117 ? -16.707 15.699 18.364 1.00 97.31 117 GLN A N 1
ATOM 868 C CA . GLN A 1 117 ? -16.154 16.535 19.436 1.00 97.31 117 GLN A CA 1
ATOM 869 C C . GLN A 1 117 ? -14.833 17.228 19.055 1.00 97.31 117 GLN A C 1
ATOM 871 O O . GLN A 1 117 ? -14.345 18.054 19.824 1.00 97.31 117 GLN A O 1
ATOM 876 N N . GLY A 1 118 ? -14.247 16.911 17.895 1.00 95.81 118 GLY A N 1
ATOM 877 C CA . GLY A 1 118 ? -12.981 17.490 17.438 1.00 95.81 118 GLY A CA 1
ATOM 878 C C . GLY A 1 118 ? -11.763 17.053 18.258 1.00 95.81 118 GLY A C 1
ATOM 879 O O . GLY A 1 118 ? -10.791 17.799 18.342 1.00 95.81 118 GLY A O 1
ATOM 880 N N . VAL A 1 119 ? -11.816 15.873 18.887 1.00 96.00 119 VAL A N 1
ATOM 881 C CA . VAL A 1 119 ? -10.744 15.346 19.758 1.00 96.00 119 VAL A CA 1
ATOM 882 C C . VAL A 1 119 ? -9.936 14.218 19.117 1.00 96.00 119 VAL A C 1
ATOM 884 O O . VAL A 1 119 ? -9.021 13.685 19.745 1.00 96.00 119 VAL A O 1
ATOM 887 N N . LEU A 1 120 ? -10.254 13.845 17.876 1.00 95.94 120 LEU A N 1
ATOM 888 C CA . LEU A 1 120 ? -9.477 12.860 17.133 1.00 95.94 120 LEU A CA 1
ATOM 889 C C . LEU A 1 120 ? -8.076 13.433 16.821 1.00 95.94 120 LEU A C 1
ATOM 891 O O . LEU A 1 120 ? -7.989 14.515 16.233 1.00 95.94 120 LEU A O 1
ATOM 895 N N . PRO A 1 121 ? -6.976 12.769 17.227 1.00 95.75 121 PRO A N 1
ATOM 896 C CA . PRO A 1 121 ? -5.624 13.282 17.007 1.00 95.75 121 PRO A CA 1
ATOM 897 C C . PRO A 1 121 ? -5.318 13.461 15.518 1.00 95.75 121 PRO A C 1
ATOM 899 O O . PRO A 1 121 ? -5.526 12.533 14.747 1.00 95.75 121 PRO A O 1
ATOM 902 N N . VAL A 1 122 ? -4.795 14.626 15.116 1.00 96.00 122 VAL A N 1
ATOM 903 C CA . VAL A 1 122 ? -4.400 14.883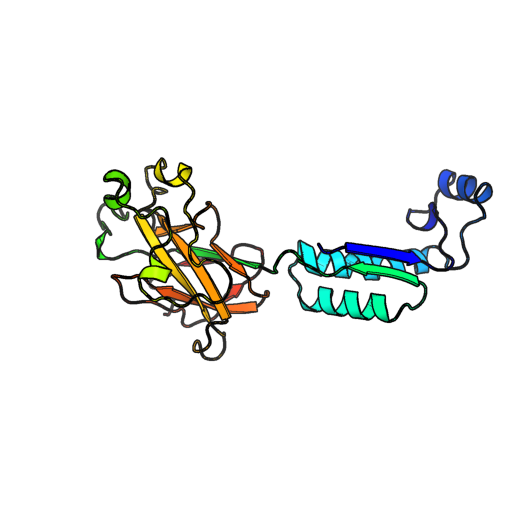 13.713 1.00 96.00 122 VAL A CA 1
ATOM 904 C C . VAL A 1 122 ? -3.104 14.161 13.343 1.00 96.00 122 VAL A C 1
ATOM 906 O O . VAL A 1 122 ? -2.920 13.787 12.191 1.00 96.00 122 VAL A O 1
ATOM 909 N N . ILE A 1 123 ? -2.223 13.956 14.322 1.00 97.81 123 ILE A N 1
ATOM 910 C CA . ILE A 1 123 ? -1.044 13.095 14.207 1.00 97.81 123 ILE A CA 1
ATOM 911 C C . ILE A 1 123 ? -1.427 11.736 14.778 1.00 97.81 123 ILE A C 1
ATOM 913 O O . ILE A 1 123 ? -2.082 11.680 15.825 1.00 97.81 123 ILE A O 1
ATOM 917 N N . GLU A 1 124 ? -1.014 10.668 14.108 1.00 97.50 124 GLU A N 1
ATOM 918 C CA . GLU A 1 124 ? -1.250 9.303 14.556 1.00 97.50 124 GLU A CA 1
ATOM 919 C C . GLU A 1 124 ? -0.818 9.116 16.030 1.00 97.50 124 GLU A C 1
ATOM 921 O O . GLU A 1 124 ? 0.248 9.584 16.448 1.00 97.50 124 GLU A O 1
ATOM 926 N N . PRO A 1 125 ? -1.658 8.488 16.871 1.00 97.19 125 PRO A N 1
ATOM 927 C CA . PRO A 1 125 ? -1.362 8.309 18.287 1.00 97.19 125 PRO A CA 1
ATOM 928 C C . PRO A 1 125 ? -0.597 7.010 18.590 1.00 97.19 125 PRO A C 1
ATOM 930 O O . PRO A 1 125 ? -0.309 6.740 19.758 1.00 97.19 125 PRO A O 1
ATOM 933 N N . ASN A 1 126 ? -0.319 6.182 17.585 1.00 97.19 126 ASN A N 1
ATOM 934 C CA . ASN A 1 126 ? 0.258 4.847 17.713 1.00 97.19 126 ASN A CA 1
ATOM 935 C C . ASN A 1 126 ? 1.731 4.909 18.136 1.00 97.19 126 ASN A C 1
ATOM 937 O O . ASN A 1 126 ? 2.125 4.182 19.053 1.00 97.19 126 ASN A O 1
ATOM 941 N N . THR A 1 127 ? 2.510 5.851 17.594 1.00 96.56 127 THR A N 1
ATOM 942 C CA . THR A 1 127 ? 3.885 6.117 18.052 1.00 96.56 127 THR A CA 1
ATOM 943 C C . THR A 1 127 ? 3.901 6.512 19.527 1.00 96.56 127 THR A C 1
ATOM 945 O O . THR A 1 127 ? 4.668 5.965 20.321 1.00 96.56 127 THR A O 1
ATOM 948 N N . ALA A 1 128 ? 3.019 7.431 19.934 1.00 96.12 128 ALA A N 1
ATOM 949 C CA . ALA A 1 128 ? 2.927 7.875 21.326 1.00 96.12 128 ALA A CA 1
ATOM 950 C C . ALA A 1 128 ? 2.422 6.766 22.269 1.00 96.12 128 ALA A C 1
ATOM 952 O O . ALA A 1 128 ? 2.771 6.753 23.449 1.00 96.12 128 ALA A O 1
ATOM 953 N N . ALA A 1 129 ? 1.631 5.822 21.751 1.00 95.12 129 ALA A N 1
ATOM 954 C CA . ALA A 1 129 ? 1.178 4.636 22.471 1.00 95.12 129 ALA A CA 1
ATOM 955 C C . ALA A 1 129 ? 2.253 3.536 22.588 1.00 95.12 129 ALA A C 1
ATOM 957 O O . ALA A 1 129 ? 2.021 2.527 23.254 1.00 95.12 129 ALA A O 1
ATOM 958 N N . GLY A 1 130 ? 3.429 3.723 21.978 1.00 95.75 130 GLY A N 1
ATOM 959 C CA . GLY A 1 130 ? 4.549 2.785 22.048 1.00 95.75 130 GLY A CA 1
ATOM 960 C C . GLY A 1 130 ? 4.494 1.656 21.018 1.00 95.75 130 GLY A C 1
ATOM 961 O O . GLY A 1 130 ? 5.227 0.674 21.159 1.00 95.75 130 GLY A O 1
ATOM 962 N N . PHE A 1 131 ? 3.651 1.761 19.987 1.00 96.50 131 PHE A N 1
ATOM 963 C CA . PHE A 1 131 ? 3.719 0.841 18.857 1.00 96.50 131 PHE 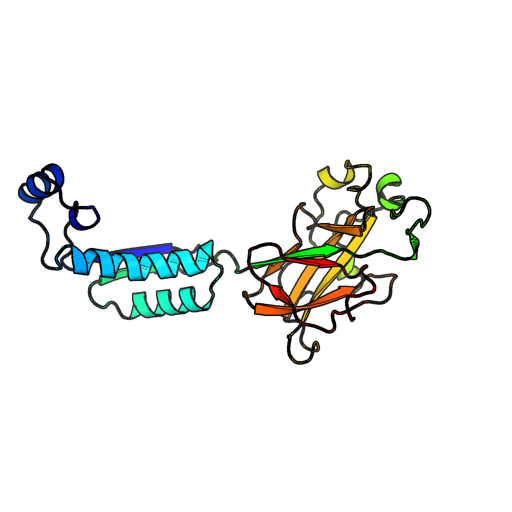A CA 1
ATOM 964 C C . PHE A 1 131 ? 4.974 1.125 18.024 1.00 96.50 131 PHE A C 1
ATOM 966 O O . PHE A 1 131 ? 5.353 2.270 17.789 1.00 96.50 131 PHE A O 1
ATOM 973 N N . THR A 1 132 ? 5.671 0.055 17.640 1.00 96.69 132 THR A N 1
ATOM 974 C CA . THR A 1 132 ? 6.917 0.142 16.871 1.00 96.69 132 THR A CA 1
ATOM 975 C C . THR A 1 132 ? 6.591 0.028 15.393 1.00 96.69 132 THR A C 1
ATOM 977 O O . THR A 1 132 ? 6.060 -0.995 14.970 1.00 96.69 132 THR A O 1
ATOM 980 N N . HIS A 1 133 ? 6.933 1.054 14.618 1.00 97.31 133 HIS A N 1
ATOM 981 C CA . HIS A 1 133 ? 6.755 1.048 13.171 1.00 97.31 133 HIS A CA 1
ATOM 982 C C . HIS A 1 133 ? 7.885 0.277 12.476 1.00 97.31 133 HIS A C 1
ATOM 984 O O . HIS A 1 133 ? 9.061 0.438 12.809 1.00 97.31 133 HIS A O 1
ATOM 990 N N . VAL A 1 134 ? 7.517 -0.533 11.486 1.00 96.75 134 VAL A N 1
ATOM 991 C CA . VAL A 1 134 ? 8.416 -1.140 10.501 1.00 96.75 134 VAL A CA 1
ATOM 992 C C . VAL A 1 134 ? 8.038 -0.555 9.143 1.00 96.75 134 VAL A C 1
ATOM 994 O O . VAL A 1 134 ? 6.987 -0.884 8.597 1.00 96.75 134 VAL A O 1
ATOM 997 N N . GLY A 1 135 ? 8.876 0.349 8.634 1.00 88.44 135 GLY A N 1
ATOM 998 C CA . GLY A 1 135 ? 8.559 1.186 7.474 1.00 88.44 135 GLY A CA 1
ATOM 999 C C . GLY A 1 135 ? 8.121 2.605 7.875 1.00 88.44 135 GLY A C 1
ATOM 1000 O O . GLY A 1 135 ? 8.388 3.034 9.005 1.00 88.44 135 GLY A O 1
ATOM 1001 N N . PRO A 1 136 ? 7.500 3.365 6.957 1.00 86.31 136 PRO A N 1
ATOM 1002 C CA . PRO A 1 136 ? 6.994 4.704 7.241 1.00 86.31 136 PRO A CA 1
ATOM 1003 C C . PRO A 1 136 ? 5.750 4.651 8.146 1.00 86.31 136 PRO A C 1
ATOM 1005 O O . PRO A 1 136 ? 5.215 3.589 8.459 1.00 86.31 136 PRO A O 1
ATOM 1008 N N . GLY A 1 137 ? 5.278 5.819 8.580 1.00 90.81 137 GLY A N 1
ATOM 1009 C CA . GLY A 1 137 ? 4.023 5.956 9.331 1.00 90.81 137 GLY A CA 1
ATOM 1010 C C . GLY A 1 137 ? 4.189 6.538 10.733 1.00 90.81 137 GLY A C 1
ATOM 1011 O O . GLY A 1 137 ? 3.224 7.045 11.293 1.00 90.81 137 GLY A O 1
ATOM 1012 N N . ALA A 1 138 ? 5.397 6.542 11.299 1.00 95.50 138 ALA A N 1
ATOM 1013 C CA . ALA A 1 138 ? 5.638 7.253 12.552 1.00 95.50 138 ALA A CA 1
ATOM 1014 C C . ALA A 1 138 ? 5.486 8.771 12.340 1.00 95.50 138 ALA A C 1
ATOM 1016 O O . ALA A 1 138 ? 6.141 9.352 11.471 1.00 95.50 138 ALA A O 1
ATOM 1017 N N . GLY A 1 139 ? 4.634 9.417 13.136 1.00 94.94 139 GLY A N 1
ATOM 1018 C CA . GLY A 1 139 ? 4.319 10.842 13.016 1.00 94.94 139 GLY A CA 1
ATOM 1019 C C . GLY A 1 139 ? 3.443 11.201 11.812 1.00 94.94 139 GLY A C 1
ATOM 1020 O O . GLY A 1 139 ? 3.381 12.372 11.436 1.00 94.94 139 GLY A O 1
ATOM 1021 N N . GLU A 1 140 ? 2.785 10.219 11.195 1.00 96.62 140 GLU A N 1
ATOM 1022 C CA . GLU A 1 140 ? 1.866 10.436 10.083 1.00 96.62 140 GLU A CA 1
ATOM 1023 C C . GLU A 1 140 ? 0.673 11.314 10.481 1.00 96.62 140 GLU A C 1
ATOM 1025 O O . GLU A 1 140 ? 0.150 11.227 11.592 1.00 96.62 140 GLU A O 1
ATOM 1030 N N . THR A 1 141 ? 0.229 12.167 9.559 1.00 97.69 141 THR A N 1
ATOM 1031 C CA . THR A 1 141 ? -0.923 13.049 9.760 1.00 97.69 141 THR A CA 1
ATOM 1032 C C . THR A 1 141 ? -2.114 12.604 8.930 1.00 97.69 141 THR A C 1
ATOM 1034 O O . THR A 1 141 ? -1.951 12.306 7.743 1.00 97.69 141 THR A O 1
ATOM 1037 N N . LEU A 1 142 ? -3.309 12.654 9.517 1.00 96.50 142 LEU A N 1
ATOM 1038 C CA . LEU A 1 142 ? -4.552 12.486 8.766 1.00 96.50 142 LEU A CA 1
ATOM 1039 C C . LEU A 1 142 ? -4.863 13.716 7.906 1.00 96.50 142 LEU A C 1
ATOM 1041 O O . LEU A 1 142 ? -4.568 14.849 8.299 1.00 96.50 142 LEU A O 1
ATOM 1045 N N . ASP A 1 143 ? -5.507 13.497 6.761 1.00 97.44 143 ASP A N 1
ATOM 1046 C CA . ASP A 1 143 ? -6.050 14.557 5.912 1.00 97.44 143 ASP A CA 1
ATOM 1047 C C . ASP A 1 143 ? -7.271 15.216 6.592 1.00 97.44 143 ASP A C 1
ATOM 1049 O O . ASP A 1 143 ? -8.286 14.547 6.826 1.00 97.44 143 ASP A O 1
ATOM 1053 N N . PRO A 1 144 ? -7.231 16.530 6.897 1.00 96.50 144 PRO A N 1
ATOM 1054 C CA . PRO A 1 144 ? -8.356 17.242 7.501 1.00 96.50 144 PRO A CA 1
ATOM 1055 C C . PRO A 1 144 ? -9.672 17.141 6.715 1.00 96.50 144 PRO A C 1
ATOM 1057 O O . PRO A 1 144 ? -10.742 17.293 7.310 1.00 96.50 144 PRO A O 1
ATOM 1060 N N . ALA A 1 145 ? -9.626 16.881 5.402 1.00 96.88 145 ALA A N 1
ATOM 1061 C CA . ALA A 1 145 ? -10.824 16.675 4.593 1.00 96.88 145 ALA A CA 1
ATOM 1062 C C . ALA A 1 145 ? -11.655 15.476 5.086 1.00 96.88 145 ALA A C 1
ATOM 1064 O O . ALA A 1 145 ? -12.886 15.555 5.105 1.00 96.88 145 ALA A O 1
ATOM 1065 N N . LEU A 1 146 ? -11.002 14.416 5.578 1.00 97.44 146 LEU A N 1
ATOM 1066 C CA . LEU A 1 146 ? -11.667 13.221 6.108 1.00 97.44 146 LEU A CA 1
ATOM 1067 C C . LEU A 1 146 ? -12.462 13.513 7.389 1.00 97.44 146 LEU A C 1
ATOM 1069 O O . LEU A 1 146 ? -13.494 12.892 7.634 1.00 97.44 146 LEU A O 1
ATOM 1073 N N . LEU A 1 147 ? -12.059 14.511 8.184 1.00 97.31 147 LEU A N 1
ATOM 1074 C CA . LEU A 1 147 ? -12.792 14.899 9.399 1.00 97.31 147 LEU A CA 1
ATOM 1075 C C . LEU A 1 147 ? -14.144 15.560 9.101 1.00 97.31 147 LEU A C 1
ATOM 1077 O O . LEU A 1 147 ? -15.023 15.587 9.967 1.00 97.31 147 LEU A O 1
ATOM 1081 N N . SER A 1 148 ? -14.318 16.087 7.886 1.00 96.25 148 SER A N 1
ATOM 1082 C CA . SER A 1 148 ? -15.571 16.709 7.441 1.00 96.25 148 SER A CA 1
ATOM 1083 C C . SER A 1 148 ? -16.577 15.695 6.884 1.00 96.25 148 SER A C 1
ATOM 1085 O O . SER A 1 148 ? -17.739 16.048 6.679 1.00 96.25 148 SER A O 1
ATOM 1087 N N . VAL A 1 149 ? -16.154 14.446 6.659 1.00 97.69 149 VAL A N 1
ATOM 1088 C CA . VAL A 1 149 ? -17.019 13.355 6.195 1.00 97.69 149 VAL A CA 1
ATOM 1089 C C . VAL A 1 149 ? -17.957 12.916 7.326 1.00 97.69 149 VAL A C 1
ATOM 1091 O O . VAL A 1 149 ? -17.578 12.881 8.497 1.00 97.69 149 VAL A O 1
ATOM 1094 N N . ALA A 1 150 ? -19.208 12.622 6.975 1.00 97.31 150 ALA A N 1
ATOM 1095 C CA . ALA A 1 150 ? -20.266 12.182 7.881 1.00 97.31 150 ALA A CA 1
ATOM 1096 C C . ALA A 1 150 ? -20.981 10.950 7.299 1.00 97.31 150 ALA A C 1
ATOM 1098 O O . ALA A 1 150 ? -20.809 10.630 6.127 1.00 97.31 150 ALA A O 1
ATOM 1099 N N . GLY A 1 151 ? -21.836 10.302 8.095 1.00 97.75 151 GLY A N 1
ATOM 1100 C CA . GLY A 1 151 ? -22.505 9.062 7.682 1.00 97.75 151 GLY A CA 1
ATOM 1101 C C . GLY A 1 151 ? -21.601 7.835 7.858 1.00 97.75 151 GLY A C 1
ATOM 1102 O O . GLY A 1 151 ? -20.689 7.905 8.679 1.00 97.75 151 GLY A O 1
ATOM 1103 N N . PRO A 1 152 ? -21.863 6.725 7.145 1.00 98.25 152 PRO A 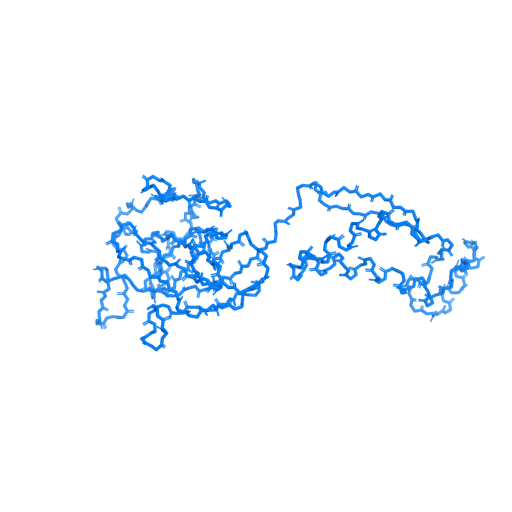N 1
ATOM 1104 C CA . PRO A 1 152 ? -21.092 5.479 7.261 1.00 98.25 152 PRO A CA 1
ATOM 1105 C C . PRO A 1 152 ? -19.572 5.667 7.110 1.00 98.25 152 PRO A C 1
ATOM 1107 O O . PRO A 1 152 ? -18.809 5.159 7.921 1.00 98.25 152 PRO A O 1
ATOM 1110 N N . ASP A 1 153 ? -19.147 6.548 6.204 1.00 98.25 153 ASP A N 1
ATOM 1111 C CA . ASP A 1 153 ? -17.730 6.826 5.936 1.00 98.25 153 ASP A CA 1
ATOM 1112 C C . ASP A 1 153 ? -17.041 7.743 6.972 1.00 98.25 153 ASP A C 1
ATOM 1114 O O . ASP A 1 153 ? -15.887 8.147 6.792 1.00 98.25 153 ASP A O 1
ATOM 1118 N N . ALA A 1 154 ? -17.732 8.167 8.035 1.00 98.38 154 ALA A N 1
ATOM 1119 C CA . ALA A 1 154 ? -17.151 9.097 9.000 1.00 98.38 154 ALA A CA 1
ATOM 1120 C C . ALA A 1 154 ? -16.059 8.420 9.843 1.00 98.38 154 ALA A C 1
ATOM 1122 O O . ALA A 1 154 ? -16.254 7.328 10.367 1.00 98.38 154 ALA A O 1
ATOM 1123 N N . VAL A 1 155 ? -14.924 9.095 10.032 1.00 98.31 155 VAL A N 1
ATOM 1124 C CA . VAL A 1 155 ? -13.807 8.559 10.827 1.00 98.31 155 VAL A CA 1
ATOM 1125 C C . VAL A 1 155 ? -14.186 8.426 12.309 1.00 98.31 155 VAL A C 1
ATOM 1127 O O . VAL A 1 155 ? -14.738 9.354 12.905 1.00 98.31 155 VAL A O 1
ATOM 1130 N N . VAL A 1 156 ? -13.835 7.289 12.907 1.00 97.75 156 VAL A N 1
ATOM 1131 C CA . VAL A 1 156 ? -14.115 6.904 14.298 1.00 97.75 156 VAL A CA 1
ATOM 1132 C C . VAL A 1 156 ? -12.871 7.038 15.176 1.00 97.75 156 VAL A C 1
ATOM 1134 O O . VAL A 1 156 ? -12.900 7.790 16.150 1.00 97.75 156 VAL A O 1
ATOM 1137 N N . ASP A 1 157 ? -11.787 6.328 14.848 1.00 97.44 157 ASP A N 1
ATOM 1138 C CA . ASP A 1 157 ? -10.501 6.366 15.566 1.00 97.44 157 ASP A CA 1
ATOM 1139 C C . ASP A 1 157 ? -9.370 5.810 14.677 1.00 97.44 157 ASP A C 1
ATOM 1141 O O . ASP A 1 157 ? -9.601 5.249 13.603 1.00 97.44 157 ASP A O 1
ATOM 1145 N N . TRP A 1 158 ? -8.137 5.962 15.144 1.00 97.94 158 TRP A N 1
ATOM 1146 C CA . TRP A 1 158 ? -6.939 5.379 14.556 1.00 97.94 158 TRP A CA 1
ATOM 1147 C C . TRP A 1 158 ? -6.781 3.903 14.922 1.00 97.94 158 TRP A C 1
ATOM 1149 O O . TRP A 1 158 ? -6.953 3.514 16.077 1.00 97.94 158 TRP A O 1
ATOM 1159 N N . VAL A 1 159 ? -6.322 3.100 13.967 1.00 98.25 159 VAL A N 1
ATOM 1160 C CA . VAL A 1 159 ? -5.899 1.711 14.174 1.00 98.25 159 VAL A CA 1
ATOM 1161 C C . VAL A 1 159 ? -4.455 1.526 13.711 1.00 98.25 159 VAL A C 1
ATOM 1163 O O . VAL A 1 159 ? -3.994 2.189 12.782 1.00 98.25 159 VAL A O 1
ATOM 1166 N N . PHE A 1 160 ? -3.720 0.650 14.391 1.00 98.56 160 PHE A N 1
ATOM 1167 C CA . PHE A 1 160 ? -2.372 0.246 14.013 1.00 98.56 160 PHE A CA 1
ATOM 1168 C C . PHE A 1 160 ? -2.428 -1.118 13.338 1.00 98.56 160 PHE A C 1
ATOM 1170 O O . PHE A 1 160 ? -2.975 -2.067 13.903 1.00 98.56 160 PHE A O 1
ATOM 1177 N N . LEU A 1 161 ? -1.871 -1.220 12.139 1.00 98.69 161 LEU A N 1
ATOM 1178 C CA . LEU A 1 161 ? -1.919 -2.432 11.338 1.00 98.69 161 LEU A CA 1
ATOM 1179 C C . LEU A 1 161 ? -0.511 -2.992 11.148 1.00 98.69 161 LEU A C 1
ATOM 1181 O O . LEU A 1 1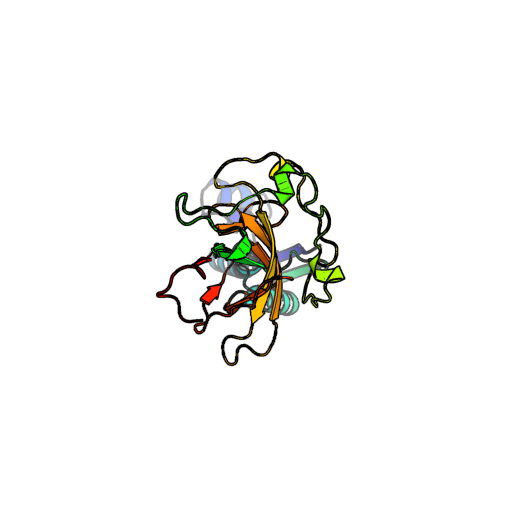61 ? 0.445 -2.246 10.937 1.00 98.69 161 LEU A O 1
ATOM 1185 N N . GLU A 1 162 ? -0.388 -4.315 11.192 1.00 98.62 162 GLU A N 1
ATOM 1186 C CA . GLU A 1 162 ? 0.869 -5.021 10.940 1.00 98.62 162 GLU A CA 1
ATOM 1187 C C . GLU A 1 162 ? 0.658 -6.073 9.848 1.00 98.62 162 GLU A C 1
ATOM 1189 O O . GLU A 1 162 ? -0.326 -6.815 9.868 1.00 98.62 162 GLU A O 1
ATOM 1194 N N . LEU A 1 163 ? 1.620 -6.185 8.935 1.00 98.62 163 LEU A N 1
ATOM 1195 C CA . LEU A 1 163 ? 1.804 -7.380 8.124 1.00 98.62 163 LEU A CA 1
ATOM 1196 C C . LEU A 1 163 ? 2.829 -8.270 8.805 1.00 98.62 163 LEU A C 1
ATOM 1198 O O . LEU A 1 163 ? 3.944 -7.834 9.106 1.00 98.62 163 LEU A O 1
ATOM 1202 N N . ARG A 1 164 ? 2.465 -9.529 9.029 1.00 98.50 164 ARG A N 1
ATOM 1203 C CA . ARG A 1 164 ? 3.358 -10.535 9.598 1.00 98.50 164 ARG A CA 1
ATOM 1204 C C . ARG A 1 164 ? 3.651 -11.656 8.624 1.00 98.50 164 ARG A C 1
ATOM 1206 O O . ARG A 1 164 ? 2.869 -11.922 7.711 1.00 98.50 164 ARG A O 1
ATOM 1213 N N . ASP A 1 165 ? 4.786 -12.319 8.834 1.00 97.75 165 ASP A N 1
ATOM 1214 C CA . ASP A 1 165 ? 5.199 -13.455 8.015 1.00 97.75 165 ASP A CA 1
ATOM 1215 C C . ASP A 1 165 ? 4.105 -14.535 7.951 1.00 97.75 165 ASP A C 1
ATOM 1217 O O . ASP A 1 165 ? 3.491 -14.885 8.961 1.00 97.75 165 ASP A O 1
ATOM 1221 N N . ALA A 1 166 ? 3.870 -15.091 6.760 1.00 97.50 166 ALA A N 1
ATOM 1222 C CA . ALA A 1 166 ? 2.815 -16.084 6.555 1.00 97.50 166 ALA A CA 1
ATOM 1223 C C . ALA A 1 166 ? 3.008 -17.374 7.370 1.00 97.50 166 ALA A C 1
ATOM 1225 O O . ALA A 1 166 ? 2.026 -18.019 7.743 1.00 97.50 166 ALA A O 1
ATOM 1226 N N . ALA A 1 167 ? 4.262 -17.765 7.619 1.00 95.31 167 ALA A N 1
ATOM 1227 C CA . ALA A 1 167 ? 4.596 -19.069 8.177 1.00 95.31 167 ALA A CA 1
ATOM 1228 C C . ALA A 1 167 ? 4.256 -19.174 9.667 1.00 95.31 167 ALA A C 1
ATOM 1230 O O . ALA A 1 167 ? 3.658 -20.158 10.096 1.00 95.31 167 ALA A O 1
ATOM 1231 N N . SER A 1 168 ? 4.646 -18.170 10.450 1.00 94.06 168 SER A N 1
ATOM 1232 C CA . SER A 1 168 ? 4.552 -18.183 11.910 1.00 94.06 168 SER A CA 1
ATOM 1233 C C . SER A 1 168 ? 3.723 -17.038 12.485 1.00 94.06 168 SER A C 1
ATOM 1235 O O . SER A 1 168 ? 3.262 -17.150 13.618 1.00 94.06 168 SER A O 1
ATOM 1237 N N . GLY A 1 169 ? 3.538 -15.939 11.744 1.00 96.00 169 GLY A N 1
ATOM 1238 C CA . GLY A 1 169 ? 2.882 -14.737 12.259 1.00 96.00 169 GLY A CA 1
ATOM 1239 C C . GLY A 1 169 ? 3.648 -14.065 13.404 1.00 96.00 169 GLY A C 1
ATOM 1240 O O . GLY A 1 169 ? 3.046 -13.376 14.232 1.00 96.00 169 GLY A O 1
ATOM 1241 N N . THR A 1 170 ? 4.964 -14.278 13.502 1.00 96.25 170 THR A N 1
ATOM 1242 C CA . THR A 1 170 ? 5.787 -13.766 14.613 1.00 96.25 170 THR A CA 1
ATOM 1243 C C . THR A 1 170 ? 6.648 -12.578 14.213 1.00 96.25 170 THR A C 1
ATOM 1245 O O . THR A 1 170 ? 6.896 -11.702 15.040 1.00 96.25 170 THR A O 1
ATOM 1248 N N . GLN A 1 171 ? 7.085 -12.519 12.957 1.00 97.69 171 GLN A N 1
ATOM 1249 C CA . GLN A 1 171 ? 7.899 -11.432 12.439 1.00 97.69 171 GLN A CA 1
ATOM 1250 C C . GLN A 1 171 ? 7.007 -10.377 11.801 1.00 97.69 171 GLN A C 1
ATOM 1252 O O . GLN A 1 171 ? 6.269 -10.673 10.862 1.00 97.69 171 GLN A O 1
ATOM 1257 N N . VAL A 1 172 ? 7.111 -9.143 12.290 1.00 98.12 172 VAL A N 1
ATOM 1258 C CA . VAL A 1 172 ? 6.496 -7.972 11.659 1.00 98.12 172 VAL A CA 1
ATOM 1259 C C . VAL A 1 172 ? 7.339 -7.582 10.450 1.00 98.12 172 VAL A C 1
ATOM 1261 O O . VAL A 1 172 ? 8.517 -7.262 10.595 1.00 98.12 172 VAL A O 1
ATOM 1264 N N . GLN A 1 173 ? 6.734 -7.644 9.269 1.00 97.75 173 GLN A N 1
ATOM 1265 C CA . GLN A 1 173 ? 7.372 -7.342 7.987 1.00 97.75 173 GLN A CA 1
ATOM 1266 C C . GLN A 1 173 ? 7.161 -5.879 7.592 1.00 97.75 173 GLN A C 1
ATOM 1268 O O . GLN A 1 173 ? 8.072 -5.245 7.076 1.00 97.75 173 GLN A O 1
ATOM 1273 N N . ALA A 1 174 ? 5.976 -5.337 7.877 1.00 98.12 174 ALA A N 1
ATOM 1274 C CA . ALA A 1 174 ? 5.645 -3.936 7.655 1.00 98.12 174 ALA A CA 1
ATOM 1275 C C . ALA A 1 174 ? 4.516 -3.497 8.587 1.00 98.12 174 ALA A C 1
ATOM 1277 O O . ALA A 1 174 ? 3.758 -4.323 9.104 1.00 98.12 174 ALA A O 1
ATOM 1278 N N . THR A 1 175 ? 4.388 -2.191 8.782 1.00 98.50 175 THR A N 1
ATOM 1279 C CA . THR A 1 175 ? 3.312 -1.582 9.570 1.00 98.50 175 THR A CA 1
ATOM 1280 C C . THR A 1 175 ? 2.679 -0.429 8.813 1.00 98.50 175 THR A C 1
ATOM 1282 O O . THR A 1 175 ? 3.360 0.233 8.033 1.00 98.50 175 THR A O 1
ATOM 1285 N N . ALA A 1 176 ? 1.412 -0.152 9.094 1.00 98.19 176 ALA A N 1
ATOM 1286 C CA . ALA A 1 176 ? 0.703 1.009 8.578 1.00 98.19 176 ALA A CA 1
ATOM 1287 C C . ALA A 1 176 ? -0.245 1.561 9.646 1.00 98.19 176 ALA A C 1
ATOM 1289 O O . ALA A 1 176 ? -0.699 0.828 10.530 1.00 98.19 176 ALA A O 1
ATOM 1290 N N . ASN A 1 177 ? -0.573 2.845 9.550 1.00 98.31 177 ASN A N 1
ATOM 1291 C CA . ASN A 1 177 ? -1.715 3.391 10.270 1.00 98.31 177 ASN A CA 1
ATOM 1292 C C . ASN A 1 177 ? -2.958 3.322 9.385 1.00 98.31 177 ASN A C 1
ATOM 1294 O O . ASN A 1 177 ? -2.878 3.461 8.165 1.00 98.31 177 ASN A O 1
ATOM 1298 N N . GLY A 1 178 ? -4.111 3.149 10.017 1.00 98.19 178 GLY A N 1
ATOM 1299 C CA . GLY A 1 178 ? -5.409 3.269 9.370 1.00 98.19 178 GLY A CA 1
ATOM 1300 C C . GLY A 1 178 ? -6.365 4.112 10.202 1.00 98.19 178 GLY A C 1
ATOM 1301 O O . GLY A 1 178 ? -6.141 4.352 11.392 1.00 98.19 178 GLY A O 1
ATOM 1302 N N . LEU A 1 179 ? -7.449 4.533 9.569 1.00 98.56 179 LEU A N 1
ATOM 1303 C CA . LEU A 1 179 ? -8.584 5.196 10.193 1.00 98.56 179 LEU A CA 1
ATOM 1304 C C . LEU A 1 179 ? -9.803 4.295 10.040 1.00 98.56 179 LEU A C 1
ATOM 1306 O O . LEU A 1 179 ? -10.190 3.978 8.919 1.00 98.56 179 LEU A O 1
ATOM 1310 N N . VAL A 1 180 ? -10.391 3.888 11.161 1.00 98.56 180 VAL A N 1
ATOM 1311 C CA . VAL A 1 180 ? -11.636 3.110 11.172 1.00 98.56 180 VAL A CA 1
ATOM 1312 C C . VAL A 1 180 ? -12.797 4.058 10.882 1.00 98.56 180 VAL A C 1
ATOM 1314 O O . VAL A 1 180 ? -12.874 5.126 11.494 1.00 98.56 180 VAL A O 1
ATOM 1317 N N . GLN A 1 181 ? -13.690 3.688 9.972 1.00 98.69 181 GLN A N 1
ATOM 1318 C CA . GLN A 1 181 ? -14.915 4.416 9.631 1.00 98.69 181 GLN A CA 1
ATOM 1319 C C . GLN A 1 181 ? -16.130 3.826 10.361 1.00 98.69 181 GLN A C 1
ATOM 1321 O O . GLN A 1 181 ? -16.025 2.798 11.032 1.00 98.69 181 GLN A O 1
ATOM 1326 N N . ARG A 1 182 ? -17.293 4.489 10.306 1.00 98.56 182 ARG A N 1
ATOM 1327 C CA . ARG A 1 182 ? -18.468 4.058 11.083 1.00 98.56 182 ARG A CA 1
ATOM 1328 C C . ARG A 1 182 ? -19.021 2.717 10.631 1.00 98.56 182 ARG A C 1
ATOM 1330 O O . ARG A 1 182 ? -19.556 2.004 11.463 1.00 98.56 182 ARG A O 1
ATOM 1337 N N . ASP A 1 183 ? -18.912 2.366 9.365 1.00 98.31 183 ASP A N 1
ATOM 1338 C CA . ASP A 1 183 ? -19.288 1.041 8.854 1.00 98.31 183 ASP A CA 1
ATOM 1339 C C . ASP A 1 183 ? -18.217 -0.039 9.069 1.00 98.31 183 ASP A C 1
ATOM 1341 O O . ASP A 1 183 ? -18.431 -1.196 8.700 1.00 98.31 183 ASP A O 1
ATOM 1345 N N . GLY A 1 184 ? -17.099 0.316 9.706 1.00 98.19 184 GLY A N 1
ATOM 1346 C CA . GLY A 1 184 ? -15.995 -0.578 10.027 1.00 98.19 184 GLY A CA 1
ATOM 1347 C C . GLY A 1 184 ? -14.911 -0.646 8.957 1.00 98.19 184 GLY A C 1
ATOM 1348 O O . GLY A 1 184 ? -13.879 -1.272 9.206 1.00 98.19 184 GLY A O 1
ATOM 1349 N N . ASP A 1 185 ? -15.098 -0.008 7.801 1.00 98.56 185 ASP A N 1
ATOM 1350 C CA . ASP A 1 185 ? -14.057 0.049 6.780 1.00 98.56 185 ASP A CA 1
ATOM 1351 C C . ASP A 1 185 ? -12.839 0.808 7.328 1.00 98.56 185 ASP A C 1
ATOM 1353 O O . ASP A 1 185 ? -12.952 1.750 8.120 1.00 98.56 185 ASP A O 1
ATOM 1357 N N . VAL A 1 186 ? -11.642 0.365 6.951 1.00 98.75 186 VAL A N 1
ATOM 1358 C CA . VAL A 1 186 ? -10.390 0.995 7.363 1.00 98.75 186 VAL A CA 1
ATOM 1359 C C . VAL A 1 186 ? -9.710 1.606 6.153 1.00 98.75 186 VAL A C 1
ATOM 1361 O O . VAL A 1 186 ? -9.309 0.911 5.220 1.00 98.75 186 VAL A O 1
ATOM 1364 N N . VAL A 1 187 ? -9.513 2.919 6.210 1.00 98.50 187 VAL A N 1
ATOM 1365 C CA . VAL A 1 187 ? -8.856 3.688 5.150 1.00 98.50 187 VAL A CA 1
ATOM 1366 C C . VAL A 1 187 ? -7.477 4.168 5.576 1.00 98.50 187 VAL A C 1
ATOM 1368 O O . VAL A 1 187 ? -7.178 4.307 6.765 1.00 98.50 187 VAL A O 1
ATOM 1371 N N . SER A 1 188 ? -6.623 4.452 4.594 1.00 97.94 188 SER A N 1
ATOM 1372 C CA . SER A 1 188 ? -5.383 5.197 4.822 1.00 97.94 188 SER A CA 1
ATOM 1373 C C . SER A 1 188 ? -5.694 6.570 5.449 1.00 97.94 188 SER A C 1
ATOM 1375 O O . SER A 1 188 ? -6.754 7.148 5.177 1.00 97.94 188 SER A O 1
ATOM 1377 N N . PRO A 1 189 ? -4.773 7.158 6.234 1.00 97.19 189 PRO A N 1
ATOM 1378 C CA . PRO A 1 189 ? -4.962 8.495 6.795 1.00 97.19 189 PRO A CA 1
ATOM 1379 C C . PRO A 1 189 ? -5.099 9.613 5.747 1.00 97.19 189 PRO A C 1
ATOM 1381 O O . PRO A 1 189 ? -5.481 10.729 6.091 1.00 97.19 189 PRO A O 1
ATOM 1384 N N . GLN A 1 190 ? -4.826 9.323 4.473 1.00 96.56 190 GLN A N 1
ATOM 1385 C CA . GLN A 1 190 ? -4.991 10.219 3.325 1.00 96.56 190 GLN A CA 1
ATOM 1386 C C . GLN A 1 190 ? -6.152 9.785 2.409 1.00 96.56 190 GLN A C 1
ATOM 1388 O O . GLN A 1 190 ? -6.339 10.346 1.330 1.00 96.56 190 GLN A O 1
ATOM 1393 N N . GLY A 1 191 ? -6.950 8.809 2.850 1.00 95.12 191 GLY A N 1
ATOM 1394 C CA . GLY A 1 191 ? -8.076 8.236 2.123 1.00 95.12 191 GLY A CA 1
ATOM 1395 C C . GLY A 1 191 ? -7.685 7.073 1.208 1.00 95.12 191 GLY A C 1
ATOM 1396 O O . GLY A 1 191 ? -6.527 6.893 0.832 1.00 95.12 191 GLY A O 1
ATOM 1397 N N . GLY A 1 192 ? -8.685 6.277 0.827 1.00 96.56 192 GLY A N 1
ATOM 1398 C CA . GLY A 1 192 ? -8.489 5.073 0.018 1.00 96.56 192 GLY A CA 1
ATOM 1399 C C . GLY A 1 192 ? -7.880 3.900 0.803 1.00 96.56 192 GLY A C 1
ATOM 1400 O O . GLY A 1 192 ? -7.846 3.936 2.035 1.00 96.56 192 GLY A O 1
ATOM 1401 N N . PRO A 1 193 ? -7.403 2.853 0.104 1.00 97.81 193 PRO A N 1
ATOM 1402 C CA . PRO A 1 193 ? -6.906 1.631 0.733 1.00 97.81 193 PRO A CA 1
ATOM 1403 C C . PRO A 1 193 ? -5.692 1.874 1.628 1.00 97.81 193 PRO A C 1
ATOM 1405 O O . PRO A 1 193 ? -4.853 2.729 1.330 1.00 97.81 193 PRO A O 1
ATOM 1408 N N . VAL A 1 194 ? -5.547 1.058 2.670 1.00 98.06 194 VAL A N 1
ATOM 1409 C CA . VAL A 1 194 ? -4.340 1.038 3.501 1.00 98.06 194 VAL A CA 1
ATOM 1410 C C . VAL A 1 194 ? -3.161 0.555 2.659 1.00 98.06 194 VAL A C 1
ATOM 1412 O O . VAL A 1 194 ? -3.271 -0.423 1.917 1.00 98.06 194 VAL A O 1
ATOM 1415 N N . VAL A 1 195 ? -2.023 1.237 2.785 1.00 96.38 195 VAL A N 1
ATOM 1416 C CA . VAL A 1 195 ? -0.802 0.954 2.026 1.00 96.38 195 VAL A CA 1
ATOM 1417 C C . VAL A 1 195 ? 0.307 0.529 2.980 1.00 96.38 195 VAL A C 1
ATOM 1419 O O . VAL A 1 195 ? 0.575 1.217 3.961 1.00 96.38 195 VAL A O 1
ATOM 1422 N N . PHE A 1 196 ? 0.981 -0.572 2.661 1.00 97.00 196 PHE A N 1
ATOM 1423 C CA . PHE A 1 196 ? 2.196 -1.014 3.340 1.00 97.00 196 PHE A CA 1
ATOM 1424 C C . PHE A 1 196 ? 3.377 -0.924 2.379 1.00 97.00 196 PHE A C 1
ATOM 1426 O O . PHE A 1 196 ? 3.264 -1.370 1.238 1.00 97.00 196 PHE A O 1
ATOM 1433 N N . GLU A 1 197 ? 4.517 -0.406 2.841 1.00 94.62 197 GLU A N 1
ATOM 1434 C CA . GLU A 1 197 ? 5.792 -0.556 2.128 1.00 94.62 197 GLU A CA 1
ATOM 1435 C C . GLU A 1 197 ? 6.343 -1.968 2.374 1.00 94.62 197 GLU A C 1
ATOM 1437 O O . GLU A 1 197 ? 7.083 -2.211 3.326 1.00 94.62 197 GLU A O 1
ATOM 1442 N N . ALA A 1 198 ? 5.910 -2.913 1.541 1.00 94.00 198 ALA A N 1
ATOM 1443 C CA . ALA A 1 198 ? 6.315 -4.313 1.556 1.00 94.00 198 ALA A CA 1
ATOM 1444 C C . ALA A 1 198 ? 6.227 -4.894 0.142 1.00 94.00 198 ALA A C 1
ATOM 1446 O O . ALA A 1 198 ? 5.455 -4.408 -0.689 1.00 94.00 198 ALA A O 1
ATOM 1447 N N . ASP A 1 199 ? 6.993 -5.953 -0.109 1.00 92.44 199 ASP A N 1
ATOM 1448 C CA . ASP A 1 199 ? 6.928 -6.686 -1.370 1.00 92.44 199 ASP A CA 1
ATOM 1449 C C . ASP A 1 199 ? 5.589 -7.423 -1.529 1.00 92.44 199 ASP A C 1
ATOM 1451 O O . ASP A 1 199 ? 4.932 -7.786 -0.552 1.00 92.44 199 ASP A O 1
ATOM 1455 N N . ALA A 1 200 ? 5.182 -7.681 -2.775 1.00 93.25 200 ALA A N 1
ATOM 1456 C CA . ALA A 1 200 ? 4.044 -8.556 -3.039 1.00 93.25 200 ALA A CA 1
ATOM 14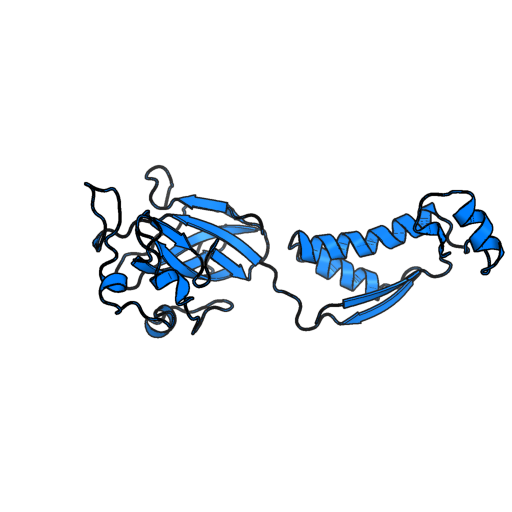57 C C . ALA A 1 200 ? 4.313 -9.963 -2.477 1.00 93.25 200 ALA A C 1
ATOM 1459 O O . ALA A 1 200 ? 5.382 -10.544 -2.682 1.00 93.25 200 ALA A O 1
ATOM 1460 N N . GLY A 1 201 ? 3.341 -10.536 -1.771 1.00 94.25 201 GLY A N 1
ATOM 1461 C CA . GLY A 1 201 ? 3.570 -11.775 -1.037 1.00 94.25 201 GLY A CA 1
ATOM 1462 C C . GLY A 1 201 ? 2.410 -12.192 -0.147 1.00 94.25 201 GLY A C 1
ATOM 1463 O O . GLY A 1 201 ? 1.343 -11.586 -0.155 1.00 94.25 201 GLY A O 1
ATOM 1464 N N . ASN A 1 202 ? 2.620 -13.261 0.621 1.00 97.69 202 ASN A N 1
ATOM 1465 C CA . ASN A 1 202 ? 1.627 -13.761 1.566 1.00 97.69 202 ASN A CA 1
ATOM 1466 C C . ASN A 1 202 ? 1.900 -13.211 2.963 1.00 97.69 202 ASN A C 1
ATOM 1468 O O . ASN A 1 202 ? 2.998 -13.400 3.492 1.00 97.69 202 ASN A O 1
ATOM 1472 N N . TYR A 1 203 ? 0.884 -12.612 3.580 1.00 98.50 203 TYR A N 1
ATOM 1473 C CA . TYR A 1 203 ? 0.996 -12.006 4.904 1.00 98.50 203 TYR A CA 1
ATOM 1474 C C . TYR A 1 203 ? -0.207 -12.332 5.776 1.00 98.50 203 TYR A C 1
ATOM 1476 O O . TYR A 1 203 ? -1.337 -12.396 5.297 1.00 98.50 203 TYR A O 1
ATOM 1484 N N . ARG A 1 204 ? 0.033 -12.505 7.076 1.00 98.69 204 ARG A N 1
ATOM 1485 C CA . ARG A 1 204 ? -1.035 -12.427 8.077 1.00 98.69 204 ARG A CA 1
ATOM 1486 C C . ARG A 1 204 ? -1.256 -10.958 8.418 1.00 98.69 204 ARG A C 1
ATOM 1488 O O . ARG A 1 204 ? -0.280 -10.240 8.644 1.00 98.69 204 ARG A O 1
ATOM 1495 N N . LEU A 1 205 ? -2.511 -10.522 8.448 1.00 98.69 205 LEU A N 1
ATOM 1496 C CA . LEU A 1 205 ? -2.865 -9.156 8.822 1.00 98.69 205 LEU A CA 1
ATOM 1497 C C . LEU A 1 205 ? -3.143 -9.108 10.321 1.00 98.69 205 LEU A C 1
ATOM 1499 O O . LEU A 1 205 ? -3.865 -9.955 10.841 1.00 98.69 205 LEU A O 1
ATOM 1503 N N . VAL A 1 206 ? -2.592 -8.112 11.004 1.00 98.56 206 VAL A N 1
ATOM 1504 C CA . VAL A 1 206 ? -2.890 -7.820 12.407 1.00 98.56 206 VAL A CA 1
ATOM 1505 C C . VAL A 1 206 ? -3.507 -6.439 12.500 1.00 98.56 206 VAL A C 1
ATOM 1507 O O . VAL A 1 206 ? -2.958 -5.488 11.947 1.00 98.56 206 VAL A O 1
ATOM 1510 N N . ALA A 1 207 ? -4.588 -6.316 13.261 1.00 98.31 207 ALA A N 1
ATOM 1511 C CA . ALA A 1 207 ? -5.113 -5.034 13.700 1.00 98.31 207 ALA A CA 1
ATOM 1512 C C . ALA A 1 207 ? -4.930 -4.879 15.207 1.00 98.31 207 ALA A C 1
ATOM 1514 O O . ALA A 1 207 ? -5.267 -5.764 15.995 1.00 98.31 207 ALA A O 1
ATOM 1515 N N . ARG A 1 208 ? -4.376 -3.742 15.621 1.00 97.81 208 ARG A N 1
ATOM 1516 C CA . ARG A 1 208 ? -4.139 -3.386 17.017 1.00 97.81 208 ARG A CA 1
ATOM 1517 C C . ARG A 1 208 ? -4.719 -2.016 17.291 1.00 97.81 208 ARG A C 1
ATOM 1519 O O . ARG A 1 208 ? -4.579 -1.084 16.506 1.00 97.81 208 ARG A O 1
ATOM 1526 N N . HIS A 1 209 ? -5.323 -1.885 18.459 1.00 95.56 209 HIS A N 1
ATOM 1527 C CA . HIS A 1 209 ? -5.885 -0.633 18.925 1.00 95.56 209 HIS A CA 1
ATOM 1528 C C . HIS A 1 209 ? -5.367 -0.336 20.331 1.00 95.56 209 HIS A C 1
ATOM 1530 O O . HIS A 1 209 ? -5.046 -1.244 21.093 1.00 95.56 209 HIS A O 1
ATOM 1536 N N . ARG A 1 210 ? -5.310 0.943 20.704 1.00 93.06 210 ARG A N 1
ATOM 1537 C CA . ARG A 1 210 ? -4.803 1.376 22.022 1.00 93.06 210 ARG A CA 1
ATOM 1538 C C . ARG A 1 210 ? -5.676 0.885 23.183 1.00 93.06 210 ARG A C 1
ATOM 1540 O O . ARG A 1 210 ? -5.177 0.653 24.276 1.00 93.06 210 ARG A O 1
ATOM 1547 N N . ASN A 1 211 ? -6.970 0.718 22.908 1.00 88.69 211 ASN A N 1
ATOM 1548 C CA . ASN A 1 211 ? -8.006 0.398 23.896 1.00 88.69 211 ASN A CA 1
ATOM 1549 C C . ASN A 1 211 ? -8.749 -0.926 23.629 1.00 88.69 211 ASN A C 1
ATOM 1551 O O . ASN A 1 211 ? -9.685 -1.233 24.358 1.00 88.69 211 ASN A O 1
ATOM 1555 N N . HIS A 1 212 ? -8.371 -1.690 22.598 1.00 91.62 212 HIS A N 1
ATOM 1556 C CA . HIS A 1 212 ? -8.991 -2.987 22.289 1.00 91.62 212 HIS A CA 1
ATOM 1557 C C . HIS A 1 212 ? -7.921 -4.071 22.139 1.00 91.62 212 HIS A C 1
ATOM 1559 O O . HIS A 1 212 ? -6.761 -3.773 21.842 1.00 91.62 212 HIS A O 1
ATOM 1565 N N . LEU A 1 213 ? -8.313 -5.329 22.356 1.00 92.50 213 LEU A N 1
ATOM 1566 C CA . LEU A 1 213 ? -7.440 -6.470 22.101 1.00 92.50 213 LEU A CA 1
ATOM 1567 C C . LEU A 1 213 ? -7.127 -6.536 20.602 1.00 92.50 213 LEU A C 1
ATOM 1569 O O . LEU A 1 213 ? -8.015 -6.363 19.773 1.00 92.50 213 LEU A O 1
ATOM 1573 N N . GLY A 1 214 ? -5.858 -6.759 20.265 1.00 94.62 214 GLY A N 1
ATOM 1574 C CA . GLY A 1 214 ? -5.466 -6.947 18.875 1.00 94.62 214 GLY A CA 1
ATOM 1575 C C . GLY A 1 214 ? -5.957 -8.284 18.325 1.00 94.62 214 GLY A C 1
ATOM 1576 O O . GLY A 1 214 ? -6.091 -9.255 19.068 1.00 94.62 214 GLY A O 1
ATOM 1577 N N . VAL A 1 215 ? -6.166 -8.331 17.017 1.00 96.88 215 VAL A N 1
ATOM 1578 C CA . VAL A 1 215 ? -6.592 -9.519 16.274 1.00 96.88 215 VAL A CA 1
ATOM 1579 C C . VAL A 1 215 ? -5.612 -9.770 15.133 1.00 96.88 215 VAL A C 1
ATOM 1581 O O . VAL A 1 215 ? -5.068 -8.821 14.571 1.00 96.88 215 VAL A O 1
ATOM 1584 N N . MET A 1 216 ? -5.350 -11.035 14.814 1.00 98.12 216 MET A N 1
ATOM 1585 C CA . MET A 1 216 ? -4.505 -11.452 13.695 1.00 98.12 216 MET A CA 1
ATOM 1586 C C . MET A 1 216 ? -5.278 -12.456 12.857 1.00 98.12 216 MET A C 1
ATOM 1588 O O . MET A 1 216 ? -5.990 -13.261 13.423 1.00 98.12 216 MET A O 1
ATOM 1592 N N . THR A 1 217 ? -5.124 -12.464 11.539 1.00 98.44 217 THR A N 1
ATOM 1593 C CA . THR A 1 217 ? -5.707 -13.526 10.711 1.00 98.44 217 THR A CA 1
ATOM 1594 C C . THR A 1 217 ? -4.986 -14.865 10.921 1.00 98.44 217 THR A C 1
ATOM 1596 O O . THR A 1 217 ? -3.749 -14.928 10.971 1.00 98.44 217 THR A O 1
ATOM 1599 N N . ASP A 1 218 ? -5.734 -15.972 10.987 1.00 97.12 218 ASP A N 1
ATOM 1600 C CA . ASP A 1 218 ? -5.123 -17.305 11.054 1.00 97.12 218 ASP A CA 1
ATOM 1601 C C . ASP A 1 218 ? -4.540 -17.733 9.697 1.00 97.12 218 ASP A C 1
ATOM 1603 O O . ASP A 1 218 ? -3.466 -18.324 9.611 1.00 97.12 218 ASP A O 1
ATOM 1607 N N . ALA A 1 219 ? -5.207 -17.387 8.599 1.00 96.31 219 ALA A N 1
ATOM 1608 C CA . ALA A 1 219 ? -4.658 -17.580 7.262 1.00 96.31 219 ALA A CA 1
ATOM 1609 C C . ALA A 1 219 ? -3.849 -16.355 6.810 1.00 96.31 219 ALA A C 1
ATOM 1611 O O . ALA A 1 219 ? -4.117 -15.218 7.207 1.00 96.31 219 ALA A O 1
ATOM 1612 N N . ALA A 1 220 ? -2.866 -16.594 5.943 1.00 98.00 220 ALA A N 1
ATOM 1613 C CA . ALA A 1 220 ? -2.193 -15.529 5.213 1.00 98.00 220 ALA A CA 1
ATOM 1614 C C . ALA A 1 220 ? -2.971 -15.179 3.935 1.00 98.00 220 ALA A C 1
ATOM 1616 O O . ALA A 1 220 ? -3.500 -16.065 3.264 1.00 98.00 220 ALA A O 1
ATOM 1617 N N . PHE A 1 221 ? -2.977 -13.898 3.580 1.00 98.06 221 PHE A N 1
ATOM 1618 C CA . PHE A 1 221 ? -3.564 -13.365 2.357 1.00 98.06 221 PHE A CA 1
ATOM 1619 C C . PHE A 1 221 ? -2.463 -13.033 1.356 1.00 98.06 221 PHE A C 1
ATOM 1621 O O . PHE A 1 221 ? -1.421 -12.497 1.737 1.00 98.06 221 PHE A O 1
ATOM 1628 N N . THR A 1 222 ? -2.694 -13.337 0.079 1.00 97.19 222 THR A N 1
ATOM 1629 C CA . THR A 1 222 ? -1.817 -12.898 -1.010 1.00 97.19 222 THR A CA 1
ATOM 1630 C C . THR A 1 222 ? -2.085 -11.430 -1.292 1.00 97.19 222 THR A C 1
ATOM 1632 O O . THR A 1 222 ? -3.124 -11.089 -1.850 1.00 97.19 222 THR A O 1
ATOM 1635 N N . LEU A 1 223 ? -1.155 -10.572 -0.893 1.00 96.31 223 LEU A N 1
ATOM 1636 C CA . LEU A 1 223 ? -1.242 -9.133 -1.067 1.00 96.31 223 LEU A CA 1
ATOM 1637 C C . LEU A 1 223 ? -0.402 -8.686 -2.260 1.00 96.31 223 LEU A C 1
ATOM 1639 O O . LEU A 1 223 ? 0.678 -9.215 -2.533 1.00 96.31 223 LEU A O 1
ATOM 1643 N N . SER A 1 224 ? -0.923 -7.690 -2.964 1.00 93.19 224 SER A N 1
ATOM 1644 C CA . SER A 1 224 ? -0.284 -7.064 -4.115 1.00 93.19 224 SER A CA 1
ATOM 1645 C C . SER A 1 224 ? -0.626 -5.575 -4.127 1.00 93.19 224 SER A C 1
ATOM 1647 O O . SER A 1 224 ? -1.212 -5.056 -3.173 1.00 93.19 224 SER A O 1
ATOM 1649 N N . ARG A 1 225 ? -0.285 -4.879 -5.211 1.00 90.56 225 ARG A N 1
ATOM 1650 C CA . ARG A 1 225 ? -0.707 -3.494 -5.412 1.00 90.56 225 ARG A CA 1
ATOM 1651 C C . ARG A 1 225 ? -2.220 -3.340 -5.537 1.00 90.56 225 ARG A C 1
ATOM 1653 O O . ARG A 1 225 ? -2.741 -2.283 -5.183 1.00 90.56 225 ARG A O 1
ATOM 1660 N N . ASP A 1 226 ? -2.898 -4.359 -6.060 1.00 92.62 226 ASP A N 1
ATOM 1661 C CA . ASP A 1 226 ? -4.354 -4.372 -6.106 1.00 92.62 226 ASP A CA 1
ATOM 1662 C C . ASP A 1 226 ? -4.884 -4.525 -4.674 1.00 92.62 226 ASP A C 1
ATOM 1664 O O . ASP A 1 226 ? -4.432 -5.430 -3.963 1.00 92.62 226 ASP A O 1
ATOM 1668 N N . PRO A 1 227 ? -5.803 -3.649 -4.228 1.00 95.56 227 PRO A N 1
ATOM 1669 C CA . PRO A 1 227 ? -6.364 -3.731 -2.888 1.00 95.56 227 PRO A CA 1
ATOM 1670 C C . PRO A 1 227 ? -7.060 -5.068 -2.646 1.00 95.56 227 PRO A C 1
ATOM 1672 O O . PRO A 1 227 ? -7.890 -5.505 -3.446 1.00 95.56 227 PRO A O 1
ATOM 1675 N N . ILE A 1 228 ? -6.709 -5.714 -1.535 1.00 97.69 228 ILE A N 1
ATOM 1676 C CA . ILE A 1 228 ? -7.321 -6.972 -1.107 1.00 97.69 228 ILE A CA 1
ATOM 1677 C C . ILE A 1 228 ? -8.247 -6.705 0.086 1.00 97.69 228 ILE A C 1
ATOM 1679 O O . ILE A 1 228 ? -7.762 -6.210 1.109 1.00 97.69 228 ILE A O 1
ATOM 1683 N N . PRO A 1 229 ? -9.546 -7.044 -0.001 1.00 97.69 229 PRO A N 1
ATOM 1684 C CA . PRO A 1 229 ? -10.457 -6.912 1.127 1.00 97.69 229 PRO A CA 1
ATOM 1685 C C . PRO A 1 229 ? -10.156 -7.971 2.190 1.00 97.69 229 PRO A C 1
ATOM 1687 O O . PRO A 1 229 ? -9.986 -9.153 1.875 1.00 97.69 229 PRO A O 1
ATOM 1690 N N . VAL A 1 230 ? -10.106 -7.552 3.455 1.00 98.31 230 VAL A N 1
ATOM 1691 C CA . VAL A 1 230 ? -9.921 -8.449 4.608 1.00 98.31 230 VAL A CA 1
ATOM 1692 C C . VAL A 1 230 ? -10.879 -8.039 5.719 1.00 98.31 230 VAL A C 1
ATOM 1694 O O . VAL A 1 230 ? -10.645 -7.057 6.417 1.00 98.31 230 VAL A O 1
ATOM 1697 N N . ASP A 1 231 ? -11.954 -8.801 5.900 1.00 97.75 231 ASP A N 1
ATOM 1698 C CA . ASP A 1 231 ? -12.988 -8.485 6.884 1.00 97.75 231 ASP A CA 1
ATOM 1699 C C . ASP A 1 231 ? -12.768 -9.239 8.202 1.00 97.75 231 ASP A C 1
ATOM 1701 O O . ASP A 1 231 ? -13.124 -10.405 8.339 1.00 97.75 231 ASP A O 1
ATOM 1705 N N . LEU A 1 232 ? -12.177 -8.557 9.183 1.00 97.06 232 LEU A N 1
ATOM 1706 C CA . LEU A 1 232 ? -11.962 -9.051 10.546 1.00 97.06 232 LEU A CA 1
ATOM 1707 C C . LEU A 1 232 ? -13.243 -9.026 11.396 1.00 97.06 232 LEU A C 1
ATOM 1709 O O . LEU A 1 232 ? -13.219 -9.506 12.528 1.00 97.06 232 LEU A O 1
ATOM 1713 N N . SER A 1 233 ? -14.336 -8.445 10.890 1.00 94.44 233 SER A N 1
ATOM 1714 C CA . SER A 1 233 ? -15.654 -8.507 11.528 1.00 94.44 233 SER A CA 1
ATOM 1715 C C . SER A 1 233 ? -16.479 -9.718 11.081 1.00 94.44 233 SER A C 1
ATOM 1717 O O . SER A 1 233 ? -17.457 -10.057 11.749 1.00 94.44 233 SER A O 1
ATOM 1719 N N . ASP A 1 234 ? -16.072 -10.407 10.007 1.00 95.69 234 ASP A N 1
ATOM 1720 C CA . ASP A 1 234 ? -16.721 -11.636 9.552 1.00 95.69 234 ASP A CA 1
ATOM 1721 C C . ASP A 1 234 ? -16.448 -12.786 10.543 1.00 95.69 234 ASP A C 1
ATOM 1723 O O . ASP A 1 234 ? -15.306 -13.239 10.663 1.00 95.69 234 ASP A O 1
ATOM 1727 N N . PRO A 1 235 ? -17.475 -13.337 11.222 1.00 92.50 235 PRO A N 1
ATOM 1728 C CA . PRO A 1 235 ? -17.293 -14.447 12.156 1.00 92.50 235 PRO A CA 1
ATOM 1729 C C . PRO A 1 235 ? -16.816 -15.746 11.485 1.00 92.50 235 PRO A C 1
ATOM 1731 O O . PRO A 1 235 ? -16.434 -16.687 12.183 1.00 92.50 235 PRO A O 1
ATOM 1734 N N . ALA A 1 236 ? -16.872 -15.843 10.152 1.00 95.38 236 ALA A N 1
ATOM 1735 C CA . ALA A 1 236 ? -16.320 -16.965 9.402 1.00 95.38 236 ALA A CA 1
ATOM 1736 C C . ALA A 1 236 ? -14.808 -16.834 9.149 1.00 95.38 236 ALA A C 1
ATOM 1738 O O . ALA A 1 236 ? -14.164 -17.842 8.833 1.00 95.38 236 ALA A O 1
ATOM 1739 N N . LEU A 1 237 ? -14.229 -15.636 9.290 1.00 94.88 237 LEU A N 1
ATOM 1740 C CA . LEU A 1 237 ? -12.790 -15.446 9.172 1.00 94.88 237 LEU A CA 1
ATOM 1741 C C . LEU A 1 237 ? -12.102 -15.910 10.460 1.00 94.88 237 LEU A C 1
ATOM 1743 O O . LEU A 1 237 ? -12.306 -15.359 11.537 1.00 94.88 237 LEU A O 1
ATOM 1747 N N . ALA A 1 238 ? -11.257 -16.933 10.347 1.00 93.81 238 ALA A N 1
ATOM 1748 C CA . ALA A 1 238 ? -10.471 -17.415 11.475 1.00 93.81 238 ALA A CA 1
ATOM 1749 C C . ALA A 1 238 ? -9.371 -16.408 11.855 1.00 93.81 238 ALA A C 1
ATOM 1751 O O . ALA A 1 238 ? -8.613 -15.947 10.991 1.00 93.81 238 ALA A O 1
ATOM 1752 N N . THR A 1 239 ? -9.262 -16.124 13.155 1.00 87.94 239 THR A N 1
ATOM 1753 C CA . THR A 1 239 ? -8.303 -15.187 13.759 1.00 87.94 239 THR A CA 1
ATOM 1754 C C . THR A 1 239 ? -7.644 -15.760 15.006 1.00 87.94 239 THR A C 1
ATOM 1756 O O . THR A 1 239 ? -8.389 -16.411 15.776 1.00 87.94 239 THR A O 1
#